Protein AF-A0A8J2VGA8-F1 (afdb_monomer_lite)

Foldseek 3Di:
DAKEWEFAAAQQVVVLLVLLVCLVVLHAYEYEYAQACDPDDVSNVRNLNRLLSLQCQQCGPVLHHPDSSHHAYEYQAWHAHDQQLVVSVVVPHHSRCLVSADFDFAAEPNDTDTHRTSHHFADQDVRYGYDDPDTSHFGWMQDPLFKIKGWNAGNDCQRFQVDPVSVVVVHGPHDDIDMDMFGGSLVSVQVLVVSCLQQLHNDSHRDNNNHDDALRDAPPGDQWDATPNDTHGDDDHNHRPVVVVVLVCLQPPQDAEDEEEEAFDQAVSSLLSVLCQQFVDSAALDGHGPNRYYEYEYAPVHCQALRGSNCQLQSHHRPDADPSRNSRHHNPHDNYYYDDPPPD

Sequence (344 aa):
MEPDLAVYELNLPRMVDALIHRAAAGVPVRVIVDAKDPSDAESTERYQLMRVYLEKLIRGKDGRVKTADDVHVYGDSAVFAVEDSAYRSQYGLPANGYADFPQKTVTVGSSPITGYLMAEGEQKAASSYYAPDNQMHNKFAVIDDTWVWTGSWNLTTTGLYGSDANREAGILDGNTNNSIELNSGELAAIYETEFNEMWGSNTTAPNPENSNFGSRKQDNTSHVVQVGGKNVEVYFSGGDNALGKVNQYLTSSANTNTYFNIFAWSDQTILDTLKVKWEGSPSDMQGSLTGFDIKGVFDSNYWNQWWSASIDMTGRTASQTSQDNPNTRWKNPDPVYPSCTINT

Secondary structure (DSSP, 8-state):
---EEEES-B--HHHHHHHHHHHTTT---EEEE--PPPSSHHHHHHHHHHHHHHHHHHTTTTT-SSSTT--EEEESS-EEPP--HHHHHHTT--TTGGGGSPEEEEEETTEEEEEEEEE-B-EEETTEE---SS----EEEEETTTEEEEES--BSHHHHHSSHHHHHHT---S----EEEEE-HHHHHHHHHHHHHHHSSSSSS--TTT---GGG----S--EEEETTEEEE---TTTS-HHHHHHHHHHHT--SEEEEEES----HHHHHHHHHHHHS--STT-----S-EEEEEE-TTTTT-TT-HHHHHTTPPPSS--SS------SS--SEEEPP----

InterPro domains:
  IPR001736 Phospholipase D/Transphosphatidylase [PS50035] (132-159)
  IPR025202 Cardiolipin synthase-like, phospholipase D-like domain [PF13091] (4-199)
  IPR051406 Phospholipase D domain-containing protein [PTHR43856] (4-207)

Radius of gyration: 22.33 Å; chains: 1; bounding box: 54×43×58 Å

Structure (mmCIF, N/CA/C/O backbone):
data_AF-A0A8J2VGA8-F1
#
_entry.id   AF-A0A8J2VGA8-F1
#
loop_
_atom_site.group_PDB
_atom_site.id
_atom_site.type_symbol
_atom_site.label_atom_id
_atom_site.label_alt_id
_atom_site.label_comp_id
_atom_site.label_asym_id
_atom_site.label_entity_id
_atom_site.label_seq_id
_atom_site.pdbx_PDB_ins_code
_atom_site.Cartn_x
_atom_site.Cartn_y
_atom_site.Cartn_z
_atom_site.occupancy
_atom_site.B_iso_or_equiv
_atom_site.auth_seq_id
_atom_site.auth_comp_id
_atom_site.auth_asym_id
_atom_site.auth_atom_id
_atom_site.pdbx_PDB_model_num
ATOM 1 N N . MET A 1 1 ? -5.140 -13.116 -18.691 1.00 58.94 1 MET A N 1
ATOM 2 C CA . MET A 1 1 ? -4.506 -13.019 -17.368 1.00 58.94 1 MET A CA 1
ATOM 3 C C . MET A 1 1 ? -3.670 -11.788 -17.296 1.00 58.94 1 MET A C 1
ATOM 5 O O . MET A 1 1 ? -2.484 -11.933 -17.174 1.00 58.94 1 MET A O 1
ATOM 9 N N . GLU A 1 2 ? -4.243 -10.600 -17.379 1.00 82.69 2 GLU A N 1
ATOM 10 C CA . GLU A 1 2 ? -3.469 -9.375 -17.166 1.00 82.69 2 GLU A CA 1
ATOM 11 C C . GLU A 1 2 ? -3.514 -9.083 -15.662 1.00 82.69 2 GLU A C 1
ATOM 13 O O . GLU A 1 2 ? -4.591 -8.769 -15.161 1.00 82.69 2 GLU A O 1
ATOM 18 N N . PRO A 1 3 ? -2.445 -9.358 -14.886 1.00 92.69 3 PRO A N 1
ATOM 19 C CA . PRO A 1 3 ? -2.435 -9.010 -13.479 1.00 92.69 3 PRO A CA 1
ATOM 20 C C . PRO A 1 3 ? -2.122 -7.527 -13.296 1.00 92.69 3 PRO A C 1
ATOM 22 O O . PRO A 1 3 ? -1.086 -7.032 -13.756 1.00 92.69 3 PRO A O 1
ATOM 25 N N . ASP A 1 4 ? -2.973 -6.881 -12.513 1.00 98.19 4 ASP A N 1
ATOM 26 C CA . ASP A 1 4 ? -2.731 -5.556 -11.959 1.00 98.19 4 ASP A CA 1
ATOM 27 C C . ASP A 1 4 ? -2.398 -5.703 -10.490 1.00 98.19 4 ASP A C 1
ATOM 29 O O . ASP A 1 4 ? -3.204 -6.233 -9.730 1.00 98.19 4 ASP A O 1
ATOM 33 N N . LEU A 1 5 ? -1.213 -5.259 -10.082 1.00 98.31 5 LEU A N 1
ATOM 34 C CA . LEU A 1 5 ? -0.731 -5.368 -8.710 1.00 98.31 5 LEU A CA 1
ATOM 35 C C . LEU A 1 5 ? -0.462 -3.976 -8.146 1.00 98.31 5 LEU A C 1
ATOM 37 O O . LEU A 1 5 ? 0.418 -3.280 -8.638 1.00 98.31 5 LEU A O 1
ATOM 41 N N . ALA A 1 6 ? -1.151 -3.586 -7.080 1.00 98.12 6 ALA A N 1
ATOM 42 C CA . ALA A 1 6 ? -0.819 -2.387 -6.314 1.00 98.12 6 ALA A CA 1
ATOM 43 C C . ALA A 1 6 ? -0.305 -2.795 -4.933 1.00 98.12 6 ALA A C 1
ATOM 45 O O . ALA A 1 6 ? -1.033 -3.408 -4.144 1.00 98.12 6 ALA A O 1
ATOM 46 N N . VAL A 1 7 ? 0.960 -2.480 -4.649 1.00 96.25 7 VAL A N 1
ATOM 47 C CA . VAL A 1 7 ? 1.647 -2.898 -3.422 1.00 96.25 7 VAL A CA 1
ATOM 48 C C . VAL A 1 7 ? 2.496 -1.785 -2.837 1.00 96.25 7 VAL A C 1
ATOM 50 O O . VAL A 1 7 ? 3.301 -1.179 -3.527 1.00 96.25 7 VAL A O 1
ATOM 53 N N . TYR A 1 8 ? 2.365 -1.572 -1.533 1.00 93.81 8 TYR A N 1
ATOM 54 C CA . TYR A 1 8 ? 3.217 -0.649 -0.787 1.00 93.81 8 TYR A CA 1
ATOM 55 C C . TYR A 1 8 ? 4.707 -1.009 -0.907 1.00 93.81 8 TYR A C 1
ATOM 57 O O . TYR A 1 8 ? 5.512 -0.205 -1.358 1.00 93.81 8 TYR A O 1
ATOM 65 N N . GLU A 1 9 ? 5.061 -2.250 -0.563 1.00 91.25 9 GLU A N 1
ATOM 66 C CA . GLU A 1 9 ? 6.426 -2.766 -0.664 1.00 91.25 9 GLU A CA 1
ATOM 67 C C . GLU A 1 9 ? 6.443 -4.146 -1.339 1.00 91.25 9 GLU A C 1
ATOM 69 O O . GLU A 1 9 ? 5.570 -4.988 -1.091 1.00 91.25 9 GLU A O 1
ATOM 74 N N . LEU A 1 10 ? 7.482 -4.397 -2.146 1.00 94.25 10 LEU A N 1
ATOM 75 C CA . LEU A 1 10 ? 7.726 -5.674 -2.819 1.00 94.25 10 LEU A CA 1
ATOM 76 C C . LEU A 1 10 ? 9.209 -6.064 -2.757 1.00 94.25 10 LEU A C 1
ATOM 78 O O . LEU A 1 10 ? 10.055 -5.466 -3.418 1.00 94.25 10 LEU A O 1
ATOM 82 N N . ASN A 1 11 ? 9.527 -7.120 -2.008 1.00 92.62 11 ASN A N 1
ATOM 83 C CA . ASN A 1 11 ? 10.859 -7.737 -2.035 1.00 92.62 11 ASN A CA 1
ATOM 84 C C . ASN A 1 11 ? 10.846 -9.267 -1.857 1.00 92.62 11 ASN A C 1
ATOM 86 O O . ASN A 1 11 ? 11.897 -9.872 -1.653 1.00 92.62 11 ASN A O 1
ATOM 90 N N . LEU A 1 12 ? 9.679 -9.913 -1.979 1.00 94.81 12 LEU A N 1
ATOM 91 C CA . LEU A 1 12 ? 9.573 -11.373 -2.026 1.00 94.81 12 LEU A CA 1
ATOM 92 C C . LEU A 1 12 ? 10.036 -11.917 -3.389 1.00 94.81 12 LEU A C 1
ATOM 94 O O . LEU A 1 12 ? 9.317 -11.749 -4.380 1.00 94.81 12 LEU A O 1
ATOM 98 N N . PRO A 1 13 ? 11.156 -12.668 -3.458 1.00 94.00 13 PRO A N 1
ATOM 99 C CA . PRO A 1 13 ? 11.729 -13.101 -4.736 1.00 94.00 13 PRO A CA 1
ATOM 100 C C . PRO A 1 13 ? 10.764 -13.944 -5.570 1.00 94.00 13 PRO A C 1
ATOM 102 O O . PRO A 1 13 ? 10.605 -13.719 -6.761 1.00 94.00 13 PRO A O 1
ATOM 105 N N . ARG A 1 14 ? 10.037 -14.865 -4.924 1.00 94.50 14 ARG A N 1
ATOM 106 C CA . ARG A 1 14 ? 9.081 -15.748 -5.611 1.00 94.50 14 ARG A CA 1
ATOM 107 C C . ARG A 1 14 ? 7.914 -14.997 -6.252 1.00 94.50 14 ARG A C 1
ATOM 109 O O . ARG A 1 14 ? 7.352 -15.496 -7.221 1.00 94.50 14 ARG A O 1
ATOM 116 N N . MET A 1 15 ? 7.536 -13.836 -5.714 1.00 95.56 15 MET A N 1
ATOM 117 C CA . MET A 1 15 ? 6.500 -13.001 -6.326 1.00 95.56 15 MET A CA 1
ATOM 118 C C . MET A 1 15 ? 7.035 -12.257 -7.533 1.00 95.56 15 MET A C 1
ATOM 120 O O . MET A 1 15 ? 6.388 -12.253 -8.575 1.00 95.56 15 MET A O 1
ATOM 124 N N . VAL A 1 16 ? 8.259 -11.746 -7.439 1.00 97.12 16 VAL A N 1
ATOM 125 C CA . VAL A 1 16 ? 8.949 -11.134 -8.576 1.00 97.12 16 VAL A CA 1
ATOM 126 C C . VAL A 1 16 ? 9.123 -12.143 -9.716 1.00 97.12 16 VAL A C 1
ATOM 128 O O . VAL A 1 16 ? 8.729 -11.858 -10.844 1.00 97.12 16 VAL A O 1
ATOM 131 N N . ASP A 1 17 ? 9.592 -13.356 -9.417 1.00 97.19 17 ASP A N 1
ATOM 132 C CA . ASP A 1 17 ? 9.751 -14.425 -10.411 1.00 97.19 17 ASP A CA 1
ATOM 133 C C . ASP A 1 17 ? 8.416 -14.808 -11.070 1.00 97.19 17 ASP A C 1
ATOM 135 O O . ASP A 1 17 ? 8.361 -15.060 -12.274 1.00 97.19 17 ASP A O 1
ATOM 139 N N . ALA A 1 18 ? 7.321 -14.849 -10.302 1.00 97.06 18 ALA A N 1
ATOM 140 C CA . ALA A 1 18 ? 5.998 -15.175 -10.829 1.00 97.06 18 ALA A CA 1
ATOM 141 C C . ALA A 1 18 ? 5.491 -14.116 -11.822 1.00 97.06 18 ALA A C 1
ATOM 143 O O . ALA A 1 18 ? 4.964 -14.476 -12.878 1.00 97.06 18 ALA A O 1
ATOM 144 N N . LEU A 1 19 ? 5.684 -12.831 -11.513 1.00 97.56 19 LEU A N 1
ATOM 145 C CA . LEU A 1 19 ? 5.312 -11.719 -12.391 1.00 97.56 19 LEU A CA 1
ATOM 146 C C . LEU A 1 19 ? 6.163 -11.710 -13.667 1.00 97.56 19 LEU A C 1
ATOM 148 O O . LEU A 1 19 ? 5.605 -11.642 -14.761 1.00 97.56 19 LEU A O 1
ATOM 152 N N . ILE A 1 20 ? 7.484 -11.896 -13.547 1.00 98.19 20 ILE A N 1
ATOM 153 C CA . ILE A 1 20 ? 8.397 -12.027 -14.698 1.00 98.19 20 ILE A CA 1
ATOM 154 C C . ILE A 1 20 ? 7.983 -13.205 -15.585 1.00 98.19 20 ILE A C 1
ATOM 156 O O . ILE A 1 20 ? 7.920 -13.085 -16.806 1.00 98.19 20 ILE A O 1
ATOM 160 N N . HIS A 1 21 ? 7.662 -14.358 -14.994 1.00 97.56 21 HIS A N 1
ATOM 161 C CA . HIS A 1 21 ? 7.206 -15.518 -15.757 1.00 97.56 21 HIS A CA 1
ATOM 162 C C . HIS A 1 21 ? 5.891 -15.273 -16.497 1.00 97.56 21 HIS A C 1
ATOM 164 O O . HIS A 1 21 ? 5.686 -15.872 -17.555 1.00 97.56 21 HIS A O 1
ATOM 170 N N . ARG A 1 22 ? 5.004 -14.423 -15.968 1.00 96.25 22 ARG A N 1
ATOM 171 C CA . ARG A 1 22 ? 3.800 -14.015 -16.694 1.00 96.25 22 ARG A CA 1
ATOM 172 C C . ARG A 1 22 ? 4.117 -13.063 -17.828 1.00 96.25 22 ARG A C 1
ATOM 174 O O . ARG A 1 22 ? 3.739 -13.390 -18.949 1.00 96.25 22 ARG A O 1
ATOM 181 N N . ALA A 1 23 ? 4.889 -12.011 -17.592 1.00 97.25 23 ALA A N 1
ATOM 182 C CA . ALA A 1 23 ? 5.321 -11.112 -18.660 1.00 97.25 23 ALA A CA 1
ATOM 183 C C . ALA A 1 23 ? 6.011 -11.876 -19.810 1.00 97.25 23 ALA A C 1
ATOM 185 O O . ALA A 1 23 ? 5.610 -11.771 -20.968 1.00 97.25 23 ALA A O 1
ATOM 186 N N . ALA A 1 24 ? 6.919 -12.802 -19.485 1.00 97.75 24 ALA A N 1
ATOM 187 C CA . ALA A 1 24 ? 7.594 -13.669 -20.455 1.00 97.75 24 ALA A CA 1
ATOM 188 C C . ALA A 1 24 ? 6.672 -14.641 -21.216 1.00 97.75 24 ALA A C 1
ATOM 190 O O . ALA A 1 24 ? 7.076 -15.201 -22.236 1.00 97.75 24 ALA A O 1
ATOM 191 N N . ALA A 1 25 ? 5.443 -14.860 -20.744 1.00 96.81 25 ALA A N 1
ATOM 192 C CA . ALA A 1 25 ? 4.418 -15.620 -21.454 1.00 96.81 25 ALA A CA 1
ATOM 193 C C . ALA A 1 25 ? 3.603 -14.756 -22.442 1.00 96.81 25 ALA A C 1
ATOM 195 O O . ALA A 1 25 ? 2.624 -15.248 -23.002 1.00 96.81 25 ALA A O 1
ATOM 196 N N . GLY A 1 26 ? 4.001 -13.498 -22.671 1.00 95.50 26 GLY A N 1
ATOM 197 C CA . GLY A 1 26 ? 3.328 -12.559 -23.575 1.00 95.50 26 GLY A CA 1
ATOM 198 C C . GLY A 1 26 ? 2.106 -11.891 -22.952 1.00 95.50 26 GLY A C 1
ATOM 199 O O . GLY A 1 26 ? 1.186 -11.491 -23.661 1.00 95.50 26 GLY A O 1
ATOM 200 N N . VAL A 1 27 ? 2.072 -11.830 -21.625 1.00 95.56 27 VAL A N 1
ATOM 201 C CA . VAL A 1 27 ? 0.944 -11.335 -20.849 1.00 95.56 27 VAL A CA 1
ATOM 202 C C . VAL A 1 27 ? 1.320 -9.990 -20.226 1.00 95.56 27 VAL A C 1
ATOM 204 O O . VAL A 1 27 ? 2.269 -9.961 -19.446 1.00 95.56 27 VAL A O 1
ATOM 207 N N . PRO A 1 28 ? 0.595 -8.895 -20.510 1.00 94.81 28 PRO A N 1
ATOM 208 C CA . PRO A 1 28 ? 0.837 -7.619 -19.848 1.00 94.81 28 PRO A CA 1
ATOM 209 C C . PRO A 1 28 ? 0.699 -7.722 -18.326 1.00 94.81 28 PRO A C 1
ATOM 211 O O . PRO A 1 28 ? -0.262 -8.299 -17.825 1.00 94.81 28 PRO A O 1
ATOM 214 N N . VAL A 1 29 ? 1.658 -7.152 -17.599 1.00 97.94 29 VAL A N 1
ATOM 215 C CA . VAL A 1 29 ? 1.659 -7.075 -16.131 1.00 97.94 29 VAL A CA 1
ATOM 216 C C . VAL A 1 29 ? 1.855 -5.616 -15.741 1.00 97.94 29 VAL A C 1
ATOM 218 O O . VAL A 1 29 ? 2.844 -5.008 -16.162 1.00 97.94 29 VAL A O 1
ATOM 221 N N . ARG A 1 30 ? 0.941 -5.062 -14.939 1.00 98.44 30 ARG A N 1
ATOM 222 C CA . ARG A 1 30 ? 1.035 -3.694 -14.412 1.00 98.44 30 ARG A CA 1
ATOM 223 C C . ARG A 1 30 ? 1.272 -3.734 -12.907 1.00 98.44 30 ARG A C 1
ATOM 225 O O . ARG A 1 30 ? 0.604 -4.466 -12.181 1.00 98.44 30 ARG A O 1
ATOM 232 N N . VAL A 1 31 ? 2.236 -2.955 -12.430 1.00 98.56 31 VAL A N 1
ATOM 233 C CA . VAL A 1 31 ? 2.620 -2.899 -11.017 1.00 98.56 31 VAL A CA 1
ATOM 234 C C . VAL A 1 31 ? 2.692 -1.448 -10.559 1.00 98.56 31 VAL A C 1
ATOM 236 O O . VAL A 1 31 ? 3.486 -0.671 -11.084 1.00 98.56 31 VAL A O 1
ATOM 239 N N . ILE A 1 32 ? 1.895 -1.102 -9.552 1.00 98.12 32 ILE A N 1
ATOM 240 C CA . ILE A 1 32 ? 1.953 0.170 -8.831 1.00 98.12 32 ILE A CA 1
ATOM 241 C C . ILE A 1 32 ? 2.675 -0.040 -7.502 1.00 98.12 32 ILE A C 1
ATOM 243 O O . ILE A 1 32 ? 2.340 -0.965 -6.756 1.00 98.12 32 ILE A O 1
ATOM 247 N N . VAL A 1 33 ? 3.632 0.836 -7.197 1.00 95.56 33 VAL A N 1
ATOM 248 C CA . VAL A 1 33 ? 4.402 0.822 -5.947 1.00 95.56 33 VAL A CA 1
ATOM 249 C C . VAL A 1 33 ? 4.444 2.171 -5.245 1.00 95.56 33 VAL A C 1
ATOM 251 O O . VAL A 1 33 ? 4.213 3.213 -5.854 1.00 95.56 33 VAL A O 1
ATOM 254 N N . ASP A 1 34 ? 4.758 2.150 -3.953 1.00 92.81 34 ASP A N 1
ATOM 255 C CA . ASP A 1 34 ? 5.156 3.351 -3.228 1.00 92.81 34 ASP A CA 1
ATOM 256 C C . ASP A 1 34 ? 6.608 3.696 -3.589 1.00 92.81 34 ASP A C 1
ATOM 258 O O . ASP A 1 34 ? 7.499 2.845 -3.568 1.00 92.81 34 ASP A O 1
ATOM 262 N N . ALA A 1 35 ? 6.851 4.939 -3.980 1.00 87.38 35 ALA A N 1
ATOM 263 C CA . ALA A 1 35 ? 8.139 5.432 -4.453 1.00 87.38 35 ALA A CA 1
ATOM 264 C C . ALA A 1 35 ? 8.823 6.355 -3.437 1.00 87.38 35 ALA A C 1
ATOM 266 O O . ALA A 1 35 ? 9.882 6.916 -3.726 1.00 87.38 35 ALA A O 1
ATOM 267 N N . LYS A 1 36 ? 8.223 6.553 -2.259 1.00 75.06 36 LYS A N 1
ATOM 268 C CA . LYS A 1 36 ? 8.716 7.502 -1.269 1.00 75.06 36 LYS A CA 1
ATOM 269 C C . LYS A 1 36 ? 10.034 7.020 -0.672 1.00 75.06 36 LYS A C 1
ATOM 271 O O . LYS A 1 36 ? 10.079 5.988 -0.013 1.00 75.06 36 LYS A O 1
ATOM 276 N N . ASP A 1 37 ? 11.099 7.807 -0.830 1.00 68.31 37 ASP A N 1
ATOM 277 C CA . ASP A 1 37 ? 12.312 7.568 -0.051 1.00 68.31 37 ASP A CA 1
ATOM 278 C C . ASP A 1 37 ? 11.979 7.765 1.440 1.00 68.31 37 ASP A C 1
ATOM 280 O O . ASP A 1 37 ? 11.395 8.785 1.833 1.00 68.31 37 ASP A O 1
ATOM 284 N N . PRO A 1 38 ? 12.301 6.788 2.288 1.00 62.75 38 PRO A N 1
ATOM 285 C CA . PRO A 1 38 ? 11.882 6.828 3.671 1.00 62.75 38 PRO A CA 1
ATOM 286 C C . PRO A 1 38 ? 12.765 7.752 4.510 1.00 62.75 38 PRO A C 1
ATOM 288 O O . PRO A 1 38 ? 13.912 8.040 4.178 1.00 62.75 38 PRO A O 1
ATOM 291 N N . SER A 1 39 ? 12.229 8.207 5.641 1.00 60.19 39 SER A N 1
ATOM 292 C CA . SER A 1 39 ? 12.897 9.172 6.523 1.00 60.19 39 SER A CA 1
ATOM 293 C C . SER A 1 39 ? 13.943 8.564 7.467 1.00 60.19 39 SER A C 1
ATOM 295 O O . SER A 1 39 ? 14.603 9.307 8.192 1.00 60.19 39 SER A O 1
ATOM 297 N N . ASP A 1 40 ? 14.075 7.236 7.505 1.00 58.38 40 ASP A N 1
ATOM 298 C CA . ASP A 1 40 ? 14.972 6.510 8.407 1.00 58.38 40 ASP A CA 1
ATOM 299 C C . ASP A 1 40 ? 15.863 5.494 7.666 1.00 58.38 40 ASP A C 1
ATOM 301 O O . ASP A 1 40 ? 15.578 5.071 6.540 1.00 58.38 40 ASP A O 1
ATOM 305 N N . ALA A 1 41 ? 16.980 5.127 8.302 1.00 54.09 41 ALA A N 1
ATOM 306 C CA . ALA A 1 41 ? 18.025 4.306 7.693 1.00 54.09 41 ALA A CA 1
ATOM 307 C C . ALA A 1 41 ? 17.579 2.863 7.408 1.00 54.09 41 ALA A C 1
ATOM 309 O O . ALA A 1 41 ? 17.922 2.324 6.360 1.00 54.09 41 ALA A O 1
ATOM 310 N N . GLU A 1 42 ? 16.793 2.253 8.299 1.00 59.97 42 GLU A N 1
ATOM 311 C CA . GLU A 1 42 ? 16.313 0.879 8.111 1.00 59.97 42 GLU A CA 1
ATOM 312 C C . GLU A 1 42 ? 15.385 0.812 6.898 1.00 59.97 42 GLU A C 1
ATOM 314 O O . GLU A 1 42 ? 15.540 -0.016 6.000 1.00 59.97 42 GLU A O 1
ATOM 319 N N . SER A 1 43 ? 14.458 1.759 6.817 1.00 69.88 43 SER A N 1
ATOM 320 C CA . SER A 1 43 ? 13.594 1.895 5.662 1.00 69.88 43 SER A CA 1
ATOM 321 C C . SER A 1 43 ? 14.404 2.188 4.391 1.00 69.88 43 SER A C 1
ATOM 323 O O . SER A 1 43 ? 14.069 1.662 3.331 1.00 69.88 43 SER A O 1
ATOM 325 N N . THR A 1 44 ? 15.495 2.963 4.466 1.00 79.31 44 THR A N 1
ATOM 326 C CA . THR A 1 44 ? 16.349 3.262 3.296 1.00 79.31 44 THR A CA 1
ATOM 327 C C . THR A 1 44 ? 16.876 1.980 2.649 1.00 79.31 44 THR A C 1
ATOM 329 O O . THR A 1 44 ? 16.794 1.828 1.427 1.00 79.31 44 THR A O 1
ATOM 332 N N . GLU A 1 45 ? 17.343 1.023 3.456 1.00 84.56 45 GLU A N 1
ATOM 333 C CA . GLU A 1 45 ? 17.806 -0.281 2.969 1.00 84.56 45 GLU A CA 1
ATOM 334 C C . GLU A 1 45 ? 16.663 -1.092 2.341 1.00 84.56 45 GLU A C 1
ATOM 336 O O . GLU A 1 45 ? 16.833 -1.665 1.259 1.00 84.56 45 GLU A O 1
ATOM 341 N N . ARG A 1 46 ? 15.469 -1.096 2.956 1.00 86.06 46 ARG A N 1
ATOM 342 C CA . ARG A 1 46 ? 14.293 -1.805 2.414 1.00 86.06 46 ARG A CA 1
ATOM 343 C C . ARG A 1 46 ? 13.860 -1.255 1.055 1.00 86.06 46 ARG A C 1
ATOM 345 O O . ARG A 1 46 ? 13.603 -2.032 0.135 1.00 86.06 46 ARG A O 1
ATOM 352 N N . TYR A 1 47 ? 13.843 0.066 0.889 1.00 88.56 47 TYR A N 1
ATOM 353 C CA . TYR A 1 47 ? 13.493 0.709 -0.380 1.00 88.56 47 TYR A CA 1
ATOM 354 C C . TYR A 1 47 ? 14.599 0.574 -1.435 1.00 88.56 47 TYR A C 1
ATOM 356 O O . TYR A 1 47 ? 14.309 0.489 -2.630 1.00 88.56 47 TYR A O 1
ATOM 364 N N . GLN A 1 48 ? 15.875 0.522 -1.042 1.00 92.50 48 GLN A N 1
ATOM 365 C CA . GLN A 1 48 ? 16.961 0.167 -1.962 1.00 92.50 48 GLN A CA 1
ATOM 366 C C . GLN A 1 48 ? 16.791 -1.268 -2.483 1.00 92.50 48 GLN A C 1
ATOM 368 O O . GLN A 1 48 ? 16.892 -1.504 -3.691 1.00 92.50 48 GLN A O 1
ATOM 373 N N . LEU A 1 49 ? 16.460 -2.209 -1.594 1.00 93.81 49 LEU A N 1
ATOM 374 C CA . LEU A 1 49 ? 16.185 -3.597 -1.954 1.00 93.81 49 LEU A CA 1
ATOM 375 C C . LEU A 1 49 ? 14.975 -3.713 -2.885 1.00 93.81 49 LEU A C 1
ATOM 377 O O . LEU A 1 49 ? 15.054 -4.379 -3.918 1.00 93.81 49 LEU A O 1
ATOM 381 N N . MET A 1 50 ? 13.871 -3.038 -2.555 1.00 94.94 50 MET A N 1
ATOM 382 C CA . MET A 1 50 ? 12.680 -3.000 -3.402 1.00 94.94 50 MET A CA 1
ATOM 383 C C . MET A 1 50 ? 13.027 -2.510 -4.808 1.00 94.94 50 MET A C 1
ATOM 385 O O . MET A 1 50 ? 12.708 -3.191 -5.777 1.00 94.94 50 MET A O 1
ATOM 389 N N . ARG A 1 51 ? 13.757 -1.395 -4.944 1.00 96.38 51 ARG A N 1
ATOM 390 C CA . ARG A 1 51 ? 14.164 -0.853 -6.253 1.00 96.38 51 ARG A CA 1
ATOM 391 C C . ARG A 1 51 ? 14.939 -1.857 -7.108 1.00 96.38 51 ARG A C 1
ATOM 393 O O . ARG A 1 51 ? 14.717 -1.929 -8.313 1.00 96.38 51 ARG A O 1
ATOM 400 N N . VAL A 1 52 ? 15.797 -2.674 -6.505 1.00 97.31 52 VAL A N 1
ATOM 401 C CA . VAL A 1 52 ? 16.493 -3.754 -7.220 1.00 97.31 52 VAL A CA 1
ATOM 402 C C . VAL A 1 52 ? 15.521 -4.821 -7.736 1.00 97.31 52 VAL A C 1
ATOM 404 O O . VAL A 1 52 ? 15.680 -5.302 -8.857 1.00 97.31 52 VAL A O 1
ATOM 407 N N . TYR A 1 53 ? 14.499 -5.189 -6.963 1.00 97.81 53 TYR A N 1
ATOM 408 C CA . TYR A 1 53 ? 13.464 -6.120 -7.423 1.00 97.81 53 TYR A CA 1
ATOM 409 C C . TYR A 1 53 ? 12.541 -5.510 -8.485 1.00 97.81 53 TYR A C 1
ATOM 411 O O . TYR A 1 53 ? 12.178 -6.206 -9.431 1.00 97.81 53 TYR A O 1
ATOM 419 N N . LEU A 1 54 ? 12.222 -4.218 -8.389 1.00 98.12 54 LEU A N 1
ATOM 420 C CA . LEU A 1 54 ? 11.484 -3.498 -9.432 1.00 98.12 54 LEU A CA 1
ATOM 421 C C . LEU A 1 54 ? 12.267 -3.452 -10.741 1.00 98.12 54 LEU A C 1
ATOM 423 O O . LEU A 1 54 ? 11.704 -3.678 -11.805 1.00 98.12 54 LEU A O 1
A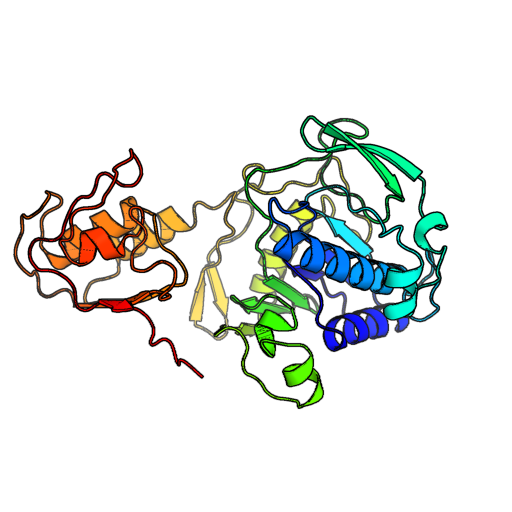TOM 427 N 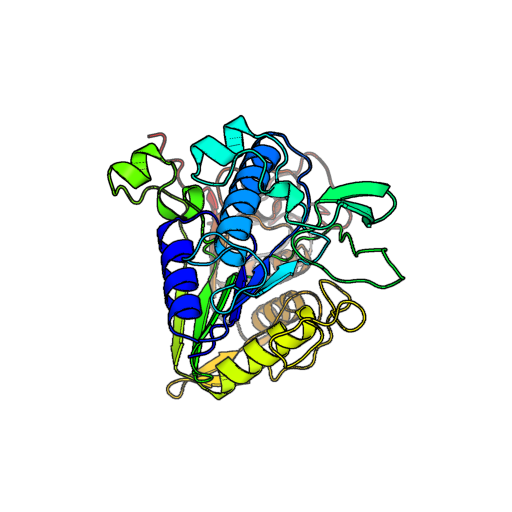N . GLU A 1 55 ? 13.580 -3.245 -10.683 1.00 98.44 55 GLU A N 1
ATOM 428 C CA . GLU A 1 55 ? 14.398 -3.297 -11.889 1.00 98.44 55 GLU A CA 1
ATOM 429 C C . GLU A 1 55 ? 14.401 -4.694 -12.529 1.00 98.44 55 GLU A C 1
ATOM 431 O O . GLU A 1 55 ? 14.378 -4.798 -13.753 1.00 98.44 55 GLU A O 1
ATOM 436 N N . LYS A 1 56 ? 14.382 -5.776 -11.737 1.00 98.50 56 LYS A N 1
ATOM 437 C CA . LYS A 1 56 ? 14.227 -7.137 -12.284 1.00 98.50 56 LYS A CA 1
ATOM 438 C C . LYS A 1 56 ? 12.900 -7.314 -13.015 1.00 98.50 56 LYS A C 1
ATOM 440 O O . LYS A 1 56 ? 12.884 -7.943 -14.063 1.00 98.50 56 LYS A O 1
ATOM 445 N N . LEU A 1 57 ? 11.813 -6.752 -12.481 1.00 98.38 57 LEU A N 1
ATOM 446 C CA . LEU A 1 57 ? 10.511 -6.740 -13.151 1.00 98.38 57 LEU A CA 1
ATOM 447 C C . LEU A 1 57 ? 10.597 -6.006 -14.498 1.00 98.38 57 LEU A C 1
ATOM 449 O O . LEU A 1 57 ? 10.179 -6.547 -15.518 1.00 98.38 57 LEU A O 1
ATOM 453 N N . ILE A 1 58 ? 11.202 -4.816 -14.515 1.00 98.44 58 ILE A N 1
ATOM 454 C CA . ILE A 1 58 ? 11.345 -3.996 -15.729 1.00 98.44 58 ILE A CA 1
ATOM 455 C C . ILE A 1 58 ? 12.265 -4.657 -16.765 1.00 98.44 58 ILE A C 1
ATOM 457 O O . ILE A 1 58 ? 12.075 -4.466 -17.955 1.00 98.44 58 ILE A O 1
ATOM 461 N N . ARG A 1 59 ? 13.263 -5.434 -16.335 1.00 98.31 59 ARG A N 1
ATOM 462 C CA . ARG A 1 59 ? 14.178 -6.167 -17.227 1.00 98.31 59 ARG A CA 1
ATOM 463 C C . ARG A 1 59 ? 13.646 -7.510 -17.726 1.00 98.31 59 ARG A C 1
ATOM 465 O O . ARG A 1 59 ? 14.334 -8.175 -18.497 1.00 98.31 59 ARG A O 1
ATOM 472 N N . GLY A 1 60 ? 12.519 -7.968 -17.189 1.00 97.94 60 GLY A N 1
ATOM 473 C CA . GLY A 1 60 ? 11.955 -9.264 -17.528 1.00 97.94 60 GLY A CA 1
ATOM 474 C C . GLY A 1 60 ? 12.911 -10.443 -17.303 1.00 97.94 60 GLY A C 1
ATOM 475 O O . GLY A 1 60 ? 13.820 -10.437 -16.466 1.00 97.94 60 GLY A O 1
ATOM 476 N N . LYS A 1 61 ? 12.671 -11.511 -18.058 1.00 97.69 61 LYS A N 1
ATOM 477 C CA . LYS A 1 61 ? 13.416 -12.770 -18.018 1.00 97.69 61 LYS A CA 1
ATOM 478 C C . LYS A 1 61 ? 14.700 -12.699 -18.841 1.00 97.69 61 LYS A C 1
ATOM 480 O O . LYS A 1 61 ? 15.642 -13.437 -18.546 1.00 97.69 61 LYS A O 1
ATOM 485 N N . ASP A 1 62 ? 14.737 -11.868 -19.880 1.00 96.81 62 ASP A N 1
ATOM 486 C CA . ASP A 1 62 ? 15.899 -11.729 -20.761 1.00 96.81 62 ASP A CA 1
ATOM 487 C C . ASP A 1 62 ? 16.996 -10.793 -20.201 1.00 96.81 62 ASP A C 1
ATOM 489 O O . ASP A 1 62 ? 18.133 -10.796 -20.690 1.00 96.81 62 ASP A O 1
ATOM 493 N N . GLY A 1 63 ? 16.682 -10.051 -19.132 1.00 96.62 63 GLY A N 1
ATOM 494 C CA . GLY A 1 63 ? 17.599 -9.160 -18.427 1.00 96.62 63 GLY A CA 1
ATOM 495 C C . GLY A 1 63 ? 17.780 -7.789 -19.091 1.00 96.62 63 GLY A C 1
ATOM 496 O O . GLY A 1 63 ? 18.657 -7.018 -18.673 1.00 96.62 63 GLY A O 1
ATOM 497 N N . ARG A 1 64 ? 16.995 -7.468 -20.120 1.00 96.94 64 ARG A N 1
ATOM 498 C CA . ARG A 1 64 ? 17.076 -6.236 -20.908 1.00 96.94 64 ARG A CA 1
ATOM 499 C C . ARG A 1 64 ? 15.830 -5.396 -20.690 1.00 96.94 64 ARG A C 1
ATOM 501 O O . ARG A 1 64 ? 14.748 -5.895 -20.464 1.00 96.94 64 ARG A O 1
ATOM 508 N N . VAL A 1 65 ? 16.007 -4.085 -20.762 1.00 97.06 65 VAL A N 1
ATOM 509 C CA . VAL A 1 65 ? 14.887 -3.145 -20.680 1.00 97.06 65 VAL A CA 1
ATOM 510 C C . VAL A 1 65 ? 14.321 -2.878 -22.073 1.00 97.06 65 VAL A C 1
ATOM 512 O O . VAL A 1 65 ? 15.051 -2.922 -23.069 1.00 97.06 65 VAL A O 1
ATOM 515 N N . LYS A 1 66 ? 13.055 -2.472 -22.123 1.00 94.94 66 LYS A N 1
ATOM 516 C CA . LYS A 1 66 ? 12.277 -2.136 -23.323 1.00 94.94 66 LYS A CA 1
ATOM 517 C C . LYS A 1 66 ? 12.088 -3.333 -24.251 1.00 94.94 66 LYS A C 1
ATOM 519 O O . LYS A 1 66 ? 12.174 -3.194 -25.475 1.00 94.94 66 LYS A O 1
ATOM 524 N N . THR A 1 67 ? 11.844 -4.497 -23.666 1.00 96.62 67 THR A N 1
ATOM 525 C CA . THR A 1 67 ? 11.558 -5.741 -24.375 1.00 96.62 67 THR A CA 1
ATOM 526 C C . THR A 1 67 ? 10.123 -6.206 -24.124 1.00 96.62 67 THR A C 1
ATOM 528 O O . THR A 1 67 ? 9.322 -5.508 -23.507 1.00 96.62 67 THR A O 1
ATOM 531 N N . ALA A 1 68 ? 9.733 -7.324 -24.736 1.00 95.62 68 ALA A N 1
ATOM 532 C CA . ALA A 1 68 ? 8.339 -7.771 -24.735 1.00 95.62 68 ALA A CA 1
ATOM 533 C C . ALA A 1 68 ? 7.921 -8.464 -23.426 1.00 95.62 68 ALA A C 1
ATOM 535 O O . ALA A 1 68 ? 6.729 -8.669 -23.212 1.00 95.62 68 ALA A O 1
ATOM 536 N N . ASP A 1 69 ? 8.883 -8.853 -22.589 1.00 96.88 69 ASP A N 1
ATOM 537 C CA . ASP A 1 69 ? 8.678 -9.502 -21.294 1.00 96.88 69 ASP A CA 1
ATOM 538 C C . ASP A 1 69 ? 8.940 -8.574 -20.101 1.00 96.88 69 ASP A C 1
ATOM 540 O O . ASP A 1 69 ? 9.031 -9.042 -18.964 1.00 96.88 69 ASP A O 1
ATOM 544 N N . ASP A 1 70 ? 9.021 -7.268 -20.352 1.00 97.75 70 ASP A N 1
ATOM 545 C CA . ASP A 1 70 ? 9.063 -6.247 -19.316 1.00 97.75 70 ASP A CA 1
ATOM 546 C C . ASP A 1 70 ? 7.726 -6.191 -18.564 1.00 97.75 70 ASP A C 1
ATOM 548 O O . ASP A 1 70 ? 6.640 -6.176 -19.150 1.00 97.75 70 ASP A O 1
ATOM 552 N N . VAL A 1 71 ? 7.804 -6.073 -17.244 1.00 98.19 71 VAL A N 1
ATOM 553 C CA . VAL A 1 71 ? 6.668 -5.668 -16.416 1.00 98.19 71 VAL A CA 1
ATOM 554 C C . VAL A 1 71 ? 6.581 -4.141 -16.400 1.00 98.19 71 VAL A C 1
ATOM 556 O O . VAL A 1 71 ? 7.582 -3.450 -16.198 1.00 98.19 71 VAL A O 1
ATOM 559 N N . HIS A 1 72 ? 5.373 -3.600 -16.551 1.00 97.94 72 HIS A N 1
ATOM 560 C CA . HIS A 1 72 ? 5.137 -2.164 -16.465 1.00 97.94 72 HIS A CA 1
ATOM 561 C C . HIS A 1 72 ? 5.069 -1.746 -14.997 1.00 97.94 72 HIS A C 1
ATOM 563 O O . HIS A 1 72 ? 4.140 -2.121 -14.287 1.00 97.94 72 HIS A O 1
ATOM 569 N N . VAL A 1 73 ? 6.047 -0.964 -14.542 1.00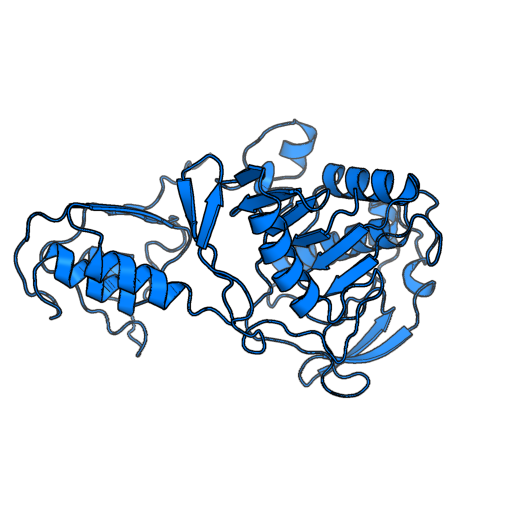 98.19 73 VAL A N 1
ATOM 570 C CA . VAL A 1 73 ? 6.107 -0.445 -13.169 1.00 98.19 73 VAL A CA 1
ATOM 571 C C . VAL A 1 73 ? 5.775 1.044 -13.162 1.00 98.19 73 VAL A C 1
ATOM 573 O O . VAL A 1 73 ? 6.213 1.790 -14.040 1.00 98.19 73 VAL A O 1
ATOM 576 N N . TYR A 1 74 ? 5.025 1.476 -12.154 1.00 97.88 74 TYR A N 1
ATOM 577 C CA . TYR A 1 74 ? 4.647 2.863 -11.929 1.00 97.88 74 TYR A CA 1
ATOM 578 C C . TYR A 1 74 ? 4.620 3.170 -10.428 1.00 97.88 74 TYR A C 1
ATOM 580 O O . TYR A 1 74 ? 4.289 2.301 -9.624 1.00 97.88 74 TYR A O 1
ATOM 588 N N . GLY A 1 75 ? 5.006 4.380 -10.039 1.00 95.31 75 GLY A N 1
ATOM 589 C CA . GLY A 1 75 ? 5.024 4.812 -8.642 1.00 95.31 75 GLY A CA 1
ATOM 590 C C . GLY A 1 75 ? 3.950 5.849 -8.321 1.00 95.31 75 GLY A C 1
ATOM 591 O O . GLY A 1 75 ? 3.408 6.502 -9.212 1.00 95.31 75 GLY A O 1
ATOM 592 N N . ASP A 1 76 ? 3.698 6.080 -7.035 1.00 92.44 76 ASP A N 1
ATOM 593 C CA . ASP A 1 76 ? 3.061 7.328 -6.587 1.00 92.44 76 ASP A CA 1
ATOM 594 C C . ASP A 1 76 ? 3.959 8.558 -6.842 1.00 92.44 76 ASP A C 1
ATOM 596 O O . ASP A 1 76 ? 3.471 9.672 -7.040 1.00 92.44 76 ASP A O 1
ATOM 600 N N . SER A 1 77 ? 5.272 8.331 -6.936 1.00 93.31 77 SER A N 1
ATOM 601 C CA . SER A 1 77 ? 6.304 9.280 -7.354 1.00 93.31 77 SER A CA 1
ATOM 602 C C . SER A 1 77 ? 7.325 8.643 -8.310 1.00 93.31 77 SER A C 1
ATOM 604 O O . SER A 1 77 ? 7.224 7.474 -8.681 1.00 93.31 77 SER A O 1
ATOM 606 N N . ALA A 1 78 ? 8.320 9.424 -8.734 1.00 94.00 78 ALA A N 1
ATOM 607 C CA . ALA A 1 78 ? 9.413 8.960 -9.586 1.00 94.00 78 ALA A CA 1
ATOM 608 C C . ALA A 1 78 ? 10.247 7.860 -8.905 1.00 94.00 78 ALA A C 1
ATOM 610 O O . ALA A 1 78 ? 10.720 8.044 -7.784 1.00 94.00 78 ALA A O 1
ATOM 611 N N . VAL A 1 79 ? 10.514 6.758 -9.615 1.00 95.06 79 VAL A N 1
ATOM 612 C CA . VAL A 1 79 ? 11.352 5.660 -9.112 1.00 95.06 79 VAL A CA 1
ATOM 613 C C . VAL A 1 79 ? 12.689 5.630 -9.850 1.00 95.06 79 VAL A C 1
ATOM 615 O O . VAL A 1 79 ? 12.750 5.426 -11.068 1.00 95.06 79 VAL A O 1
ATOM 618 N N . PHE A 1 80 ? 13.781 5.796 -9.105 1.00 96.12 80 PHE A N 1
ATOM 619 C CA . PHE A 1 80 ? 15.144 5.790 -9.643 1.00 96.12 80 PHE A CA 1
ATOM 620 C C . PHE A 1 80 ? 15.840 4.445 -9.432 1.00 96.12 80 PHE A C 1
ATOM 622 O O . PHE A 1 80 ? 15.651 3.794 -8.404 1.00 96.12 80 PHE A O 1
ATOM 629 N N . ALA A 1 81 ? 16.680 4.048 -10.385 1.00 97.44 81 ALA A N 1
ATOM 630 C CA . ALA A 1 81 ? 17.519 2.864 -10.274 1.00 97.44 81 ALA A CA 1
ATOM 631 C C . ALA A 1 81 ? 18.580 3.031 -9.173 1.00 97.44 81 ALA A C 1
ATOM 633 O O . ALA A 1 81 ? 19.096 4.123 -8.935 1.00 97.44 81 ALA A O 1
ATOM 634 N N . VAL A 1 82 ? 18.948 1.925 -8.524 1.00 97.06 82 VAL A N 1
ATOM 635 C CA . VAL A 1 82 ? 20.078 1.898 -7.583 1.00 97.06 82 VAL A CA 1
ATOM 636 C C . VAL A 1 82 ? 21.379 1.997 -8.378 1.00 97.06 82 VAL A C 1
ATOM 638 O O . VAL A 1 82 ? 21.586 1.181 -9.270 1.00 97.06 82 VAL A O 1
ATOM 641 N N . GLU A 1 83 ? 22.256 2.952 -8.064 1.00 97.00 83 GLU A N 1
ATOM 642 C CA . GLU A 1 83 ? 23.521 3.170 -8.798 1.00 97.00 83 GLU A CA 1
ATOM 643 C C . GLU A 1 83 ? 24.715 2.380 -8.232 1.00 97.00 83 GLU A C 1
ATOM 645 O O . GLU A 1 83 ? 25.721 2.208 -8.917 1.00 97.00 83 GLU A O 1
ATOM 650 N N . ASP A 1 84 ? 24.614 1.851 -7.008 1.00 97.50 84 ASP A N 1
ATOM 651 C CA . ASP A 1 84 ? 25.679 1.050 -6.391 1.00 97.50 84 ASP A CA 1
ATOM 652 C C . ASP A 1 84 ? 25.903 -0.267 -7.156 1.00 97.50 84 ASP A C 1
ATOM 654 O O . ASP A 1 84 ? 25.156 -1.240 -7.016 1.00 97.50 84 ASP A O 1
ATOM 658 N N . SER A 1 85 ? 26.968 -0.317 -7.958 1.00 97.25 85 SER A N 1
ATOM 659 C CA . SER A 1 85 ? 27.328 -1.476 -8.777 1.00 97.25 85 SER A CA 1
ATOM 660 C C . SER A 1 85 ? 27.545 -2.768 -7.988 1.00 97.25 85 SER A C 1
ATOM 662 O O . SER A 1 85 ? 27.234 -3.849 -8.503 1.00 97.25 85 SER A O 1
ATOM 664 N N . ALA A 1 86 ? 28.079 -2.690 -6.766 1.00 97.81 86 ALA A N 1
ATOM 665 C CA . ALA A 1 86 ? 28.328 -3.866 -5.939 1.00 97.81 86 ALA A CA 1
ATOM 666 C C . ALA A 1 86 ? 27.007 -4.425 -5.402 1.00 97.81 86 ALA A C 1
ATOM 668 O O . ALA A 1 86 ? 26.749 -5.623 -5.545 1.00 97.81 86 ALA A O 1
ATOM 669 N N . TYR A 1 87 ? 26.139 -3.546 -4.894 1.00 96.81 87 TYR A N 1
ATOM 670 C CA . TYR A 1 87 ? 24.807 -3.917 -4.419 1.00 96.81 87 TYR A CA 1
ATOM 671 C C . TYR A 1 87 ? 23.969 -4.541 -5.539 1.00 96.81 87 TYR A C 1
ATOM 673 O O . TYR A 1 87 ? 23.403 -5.616 -5.386 1.00 96.81 87 TYR A O 1
ATOM 681 N N . ARG A 1 88 ? 23.957 -3.936 -6.728 1.00 97.31 88 ARG A N 1
ATOM 682 C CA . ARG A 1 88 ? 23.258 -4.490 -7.902 1.00 97.31 88 ARG A CA 1
ATOM 683 C C . ARG A 1 88 ? 23.732 -5.901 -8.247 1.00 97.31 88 ARG A C 1
ATOM 685 O O . ARG A 1 88 ? 22.913 -6.794 -8.472 1.00 97.31 88 ARG A O 1
ATOM 692 N N . SER A 1 89 ? 25.050 -6.104 -8.249 1.00 97.38 89 SER A N 1
ATOM 693 C CA . SER A 1 89 ? 25.663 -7.395 -8.572 1.00 97.38 89 SER A CA 1
ATOM 694 C C . SER A 1 89 ? 25.300 -8.475 -7.548 1.00 97.38 89 SER A C 1
ATOM 696 O O . SER A 1 89 ? 25.059 -9.616 -7.941 1.00 97.38 89 SER A O 1
ATOM 698 N N . GLN A 1 90 ? 25.182 -8.122 -6.260 1.00 96.38 90 GLN A N 1
ATOM 699 C CA . GLN A 1 90 ? 24.735 -9.035 -5.197 1.00 96.38 90 GLN A CA 1
ATOM 700 C C . GLN A 1 90 ? 23.362 -9.650 -5.497 1.00 96.38 90 GLN A C 1
ATOM 702 O O . GLN A 1 90 ? 23.119 -10.812 -5.178 1.00 96.38 90 GLN A O 1
ATOM 707 N N . TYR A 1 91 ? 22.480 -8.897 -6.154 1.00 95.38 91 TYR A N 1
ATOM 708 C CA . TYR A 1 91 ? 21.140 -9.352 -6.516 1.00 95.38 91 TYR A CA 1
ATOM 709 C C . TYR A 1 91 ? 21.022 -9.811 -7.972 1.00 95.38 91 TYR A C 1
ATOM 711 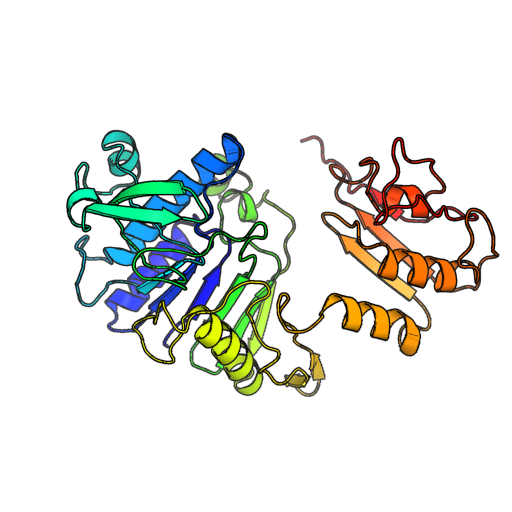O O . TYR A 1 91 ? 19.910 -10.048 -8.441 1.00 95.38 91 TYR A O 1
ATOM 719 N N . GLY A 1 92 ? 22.133 -9.982 -8.691 1.00 95.62 92 GLY A N 1
ATOM 720 C CA . GLY A 1 92 ? 22.136 -10.507 -10.059 1.00 95.62 92 GLY A CA 1
ATOM 721 C C . GLY A 1 92 ? 21.722 -9.501 -11.137 1.00 95.62 92 GLY A C 1
ATOM 722 O O . GLY A 1 92 ? 21.405 -9.914 -12.250 1.00 95.62 92 GLY A O 1
ATOM 723 N N . LEU A 1 93 ? 21.723 -8.198 -10.837 1.00 97.94 93 LEU A N 1
ATOM 724 C CA . LEU A 1 93 ? 21.578 -7.152 -11.850 1.00 97.94 93 LEU A CA 1
ATOM 725 C C . LEU A 1 93 ? 22.939 -6.798 -12.475 1.00 97.94 93 LEU A C 1
ATOM 727 O O . LEU A 1 93 ? 23.971 -6.907 -11.806 1.00 97.94 93 LEU A O 1
ATOM 731 N N . PRO A 1 94 ? 22.976 -6.296 -13.725 1.00 97.44 94 PRO A N 1
ATOM 732 C CA . PRO A 1 94 ? 24.207 -5.777 -14.308 1.00 97.44 94 PRO A CA 1
ATOM 733 C C . PRO A 1 94 ? 24.774 -4.615 -13.478 1.00 97.44 94 PRO A C 1
ATOM 735 O O . PRO A 1 94 ? 24.052 -3.666 -13.149 1.00 97.44 94 PRO A O 1
ATOM 738 N N . ALA A 1 95 ? 26.082 -4.661 -13.204 1.00 97.50 95 ALA A N 1
ATOM 739 C CA . ALA A 1 95 ? 26.804 -3.684 -12.380 1.00 97.50 95 ALA A CA 1
ATOM 740 C C . ALA A 1 95 ? 26.582 -2.223 -12.819 1.00 97.50 95 ALA A C 1
ATOM 742 O O . ALA A 1 95 ? 26.393 -1.355 -11.973 1.00 97.50 95 ALA A O 1
ATOM 743 N N . ASN A 1 96 ? 26.526 -1.972 -14.132 1.00 96.81 96 ASN A N 1
ATOM 744 C CA . ASN A 1 96 ? 26.269 -0.648 -14.717 1.00 96.81 96 ASN A CA 1
ATOM 745 C C . ASN A 1 96 ? 24.889 -0.551 -15.388 1.00 96.81 96 ASN A C 1
ATOM 747 O O . ASN A 1 96 ? 24.644 0.360 -16.170 1.00 96.81 96 ASN A O 1
ATOM 751 N N . GLY A 1 97 ? 23.989 -1.502 -15.116 1.00 97.38 97 GLY A N 1
ATOM 752 C CA . GLY A 1 97 ? 22.683 -1.578 -15.779 1.00 97.38 97 GLY A CA 1
ATOM 753 C C . GLY A 1 97 ? 21.776 -0.377 -15.500 1.00 97.38 97 GLY A C 1
ATOM 754 O O . GLY A 1 97 ? 20.895 -0.088 -16.299 1.00 97.38 97 GLY A O 1
ATOM 755 N N . TYR A 1 98 ? 22.014 0.378 -14.422 1.00 97.88 98 TYR A N 1
ATOM 756 C CA . TYR A 1 98 ? 21.284 1.620 -14.156 1.00 97.88 98 TYR A CA 1
ATOM 757 C C . TYR A 1 98 ? 21.378 2.604 -15.338 1.00 97.88 98 TYR A C 1
ATOM 759 O O . TYR A 1 98 ? 20.437 3.350 -15.589 1.00 97.88 98 TYR A O 1
ATOM 767 N N . ALA A 1 99 ? 22.468 2.555 -16.115 1.00 97.88 99 ALA A N 1
ATOM 768 C CA . ALA A 1 99 ? 22.680 3.397 -17.288 1.00 97.88 99 ALA A CA 1
ATOM 769 C C . ALA A 1 99 ? 21.814 3.018 -18.506 1.00 97.88 99 ALA A C 1
ATOM 771 O O . ALA A 1 99 ? 21.791 3.763 -19.485 1.00 97.88 99 ALA A O 1
ATOM 772 N N . ASP A 1 100 ? 21.085 1.896 -18.458 1.00 98.06 100 ASP A N 1
ATOM 773 C CA . ASP A 1 100 ? 20.088 1.542 -19.479 1.00 98.06 100 ASP A CA 1
ATOM 774 C C . ASP A 1 100 ? 18.825 2.426 -19.374 1.00 98.06 100 ASP A C 1
ATOM 776 O O . ASP A 1 100 ? 18.032 2.529 -20.320 1.00 98.06 100 ASP A O 1
ATOM 780 N N . PHE A 1 101 ? 18.642 3.088 -18.228 1.00 98.25 101 PHE A N 1
ATOM 781 C CA . PHE A 1 101 ? 17.582 4.057 -17.978 1.00 98.25 101 PHE A CA 1
ATOM 782 C C . PHE A 1 101 ? 18.055 5.486 -18.284 1.00 98.25 101 PHE A C 1
ATOM 784 O O . PHE A 1 101 ? 19.246 5.787 -18.210 1.00 98.25 101 PHE A O 1
ATOM 791 N N . PRO A 1 102 ? 17.153 6.414 -18.640 1.00 97.69 102 PRO A N 1
ATOM 792 C CA . PRO A 1 102 ? 17.532 7.805 -18.852 1.00 97.69 102 PRO A CA 1
ATOM 793 C C . PRO A 1 102 ? 17.906 8.487 -17.530 1.00 97.69 102 PRO A C 1
ATOM 795 O O . PRO A 1 102 ? 17.107 8.521 -16.592 1.00 97.69 102 PRO A O 1
ATOM 798 N N . GLN A 1 103 ? 19.086 9.109 -17.479 1.00 98.06 103 GLN A N 1
ATOM 799 C CA . GLN A 1 103 ? 19.407 10.047 -16.406 1.00 98.06 103 GLN A CA 1
ATOM 800 C C . GLN A 1 103 ? 18.545 11.305 -16.568 1.00 98.06 103 GLN A C 1
ATOM 802 O O . GLN A 1 103 ? 18.563 11.950 -17.620 1.00 98.06 103 GLN A O 1
ATOM 807 N N . LYS A 1 104 ? 17.778 11.652 -15.537 1.00 96.88 104 LYS A N 1
ATOM 808 C CA . LYS A 1 104 ? 16.917 12.836 -15.514 1.00 96.88 104 LYS A CA 1
ATOM 809 C C . LYS A 1 104 ? 17.142 13.625 -14.231 1.00 96.88 104 LYS A C 1
ATOM 811 O O . LYS A 1 104 ? 17.406 13.047 -13.180 1.00 96.88 104 LYS A O 1
ATOM 816 N N . THR A 1 105 ? 16.972 14.939 -14.327 1.00 96.38 105 THR A N 1
ATOM 817 C CA . THR A 1 105 ? 16.757 15.812 -13.171 1.00 96.38 105 THR A CA 1
ATOM 818 C C . THR A 1 105 ? 15.282 16.181 -13.138 1.00 96.38 105 THR A C 1
ATOM 820 O O . THR A 1 105 ? 14.762 16.734 -14.108 1.00 96.38 105 THR A O 1
ATOM 823 N N . VAL A 1 106 ? 14.607 15.853 -12.043 1.00 94.19 106 VAL A N 1
ATOM 824 C CA . VAL A 1 106 ? 13.169 16.073 -11.852 1.00 94.19 106 VAL A CA 1
ATOM 825 C C . VAL A 1 106 ? 12.915 16.654 -10.469 1.00 94.19 106 VAL A C 1
ATOM 827 O O . VAL A 1 106 ? 13.749 16.526 -9.575 1.00 94.19 106 VAL A O 1
ATOM 830 N N . THR A 1 107 ? 11.769 17.288 -10.276 1.00 93.25 107 THR A N 1
ATOM 831 C CA . THR A 1 107 ? 11.336 17.755 -8.960 1.00 93.25 107 THR A CA 1
ATOM 832 C C . THR A 1 107 ? 10.481 16.675 -8.309 1.00 93.25 107 THR A C 1
ATOM 834 O O . THR A 1 107 ? 9.489 16.249 -8.893 1.00 93.25 107 THR A O 1
ATOM 837 N N . VAL A 1 108 ? 10.837 16.249 -7.100 1.00 89.25 108 VAL A N 1
ATOM 838 C CA . VAL A 1 108 ? 10.004 15.392 -6.245 1.00 89.25 108 VAL A CA 1
ATOM 839 C C . VAL A 1 108 ? 9.599 16.219 -5.032 1.00 89.25 108 VAL A C 1
ATOM 841 O O . VAL A 1 108 ? 10.448 16.661 -4.252 1.00 89.25 108 VAL A O 1
ATOM 844 N N . GLY A 1 109 ? 8.303 16.511 -4.911 1.00 84.44 109 GLY A N 1
ATOM 845 C CA . GLY A 1 109 ? 7.813 17.487 -3.938 1.00 84.44 109 GLY A CA 1
ATOM 846 C C . GLY A 1 109 ? 8.371 18.882 -4.229 1.00 84.44 109 GLY A C 1
ATOM 847 O O . GLY A 1 109 ? 7.995 19.511 -5.213 1.00 84.44 109 GLY A O 1
ATOM 848 N N . SER A 1 110 ? 9.275 19.369 -3.378 1.00 84.31 110 SER A N 1
ATOM 849 C CA . SER A 1 110 ? 9.971 20.655 -3.546 1.00 84.31 110 SER A CA 1
ATOM 850 C C . SER A 1 110 ? 11.464 20.515 -3.860 1.00 84.31 110 SER A C 1
ATOM 852 O O . SER A 1 110 ? 12.152 21.525 -4.027 1.00 84.31 110 SER A O 1
ATOM 854 N N . SER A 1 111 ? 11.970 19.284 -3.956 1.00 89.06 111 SER A N 1
ATOM 855 C CA . SER A 1 111 ? 13.399 18.998 -4.062 1.00 89.06 111 SER A CA 1
ATOM 856 C C . SER A 1 111 ? 13.771 18.529 -5.469 1.00 89.06 111 SER A C 1
ATOM 858 O O . SER A 1 111 ? 13.135 17.610 -5.990 1.00 89.06 111 SER A O 1
ATOM 860 N N . PRO A 1 112 ? 14.813 19.102 -6.098 1.00 92.88 112 PRO A N 1
ATOM 861 C CA . PRO A 1 112 ? 15.362 18.549 -7.325 1.00 92.88 112 PRO A CA 1
ATOM 862 C C . PRO A 1 112 ? 16.142 17.265 -7.018 1.00 92.88 112 PRO A C 1
ATOM 864 O O . PRO A 1 112 ? 17.038 17.258 -6.174 1.00 92.88 112 PRO A O 1
ATOM 867 N N . ILE A 1 113 ? 15.837 16.192 -7.740 1.00 92.25 113 ILE A N 1
ATOM 868 C CA . ILE A 1 113 ? 16.521 14.900 -7.666 1.00 92.25 113 ILE A CA 1
ATOM 869 C C . ILE A 1 113 ? 17.091 14.584 -9.045 1.00 92.25 113 ILE A C 1
ATOM 871 O O . ILE A 1 113 ? 16.412 14.739 -10.059 1.00 92.25 113 ILE A O 1
ATOM 875 N N . THR A 1 114 ? 18.355 14.160 -9.087 1.00 95.75 114 THR A N 1
ATOM 876 C CA . THR A 1 114 ? 18.996 13.646 -10.304 1.00 95.75 114 THR A CA 1
ATOM 877 C C . THR A 1 114 ? 19.303 12.173 -10.124 1.00 95.75 114 THR A C 1
ATOM 879 O O . THR A 1 114 ? 19.913 11.801 -9.127 1.00 95.75 114 THR A O 1
ATOM 882 N N . GLY A 1 115 ? 18.910 11.358 -11.094 1.00 96.19 115 GLY A N 1
ATOM 883 C CA . GLY A 1 115 ? 19.163 9.923 -11.081 1.00 96.19 115 GLY A CA 1
ATOM 884 C C . GLY A 1 115 ? 18.694 9.258 -12.368 1.00 96.19 115 GLY A C 1
ATOM 885 O O . GLY A 1 115 ? 18.180 9.912 -13.279 1.00 96.19 115 GLY A O 1
ATOM 886 N N . TYR A 1 116 ? 18.869 7.945 -12.445 1.00 97.94 116 TYR A N 1
ATOM 887 C CA . TYR A 1 116 ? 18.438 7.127 -13.577 1.00 97.94 116 TYR A CA 1
ATOM 888 C C . TYR A 1 116 ? 16.981 6.698 -13.390 1.00 97.94 116 TYR A C 1
ATOM 890 O O . TYR A 1 116 ? 16.691 5.828 -12.573 1.00 97.94 116 TYR A O 1
ATOM 898 N N . LEU A 1 117 ? 16.052 7.341 -14.102 1.00 97.25 117 LEU A N 1
ATOM 899 C CA . LEU A 1 117 ? 14.615 7.138 -13.909 1.00 97.25 117 LEU A CA 1
ATOM 900 C C . LEU A 1 117 ? 14.160 5.827 -14.563 1.00 97.25 117 LEU A C 1
ATOM 902 O O . LEU A 1 117 ? 14.135 5.733 -15.792 1.00 97.25 117 LEU A O 1
ATOM 906 N N . MET A 1 118 ? 13.774 4.842 -13.750 1.00 96.94 118 MET A N 1
ATOM 907 C CA . MET A 1 118 ? 13.332 3.530 -14.234 1.00 96.94 118 MET A CA 1
ATOM 908 C C . MET A 1 118 ? 11.810 3.387 -14.316 1.00 96.94 118 MET A C 1
ATOM 910 O O . MET A 1 118 ? 11.327 2.671 -15.189 1.00 96.94 118 MET A O 1
ATOM 914 N N . ALA A 1 119 ? 11.059 4.102 -13.473 1.00 96.62 119 ALA A N 1
ATOM 915 C CA . ALA A 1 119 ? 9.605 4.189 -13.567 1.00 96.62 119 ALA A CA 1
ATOM 916 C C . ALA A 1 119 ? 9.119 5.615 -13.285 1.00 96.62 119 ALA A C 1
ATOM 918 O O . ALA A 1 119 ? 9.665 6.330 -12.443 1.00 96.62 119 ALA A O 1
ATOM 919 N N . GLU A 1 120 ? 8.094 6.018 -14.030 1.00 96.06 120 GLU A N 1
ATOM 920 C CA . GLU A 1 120 ? 7.384 7.279 -13.834 1.00 96.06 120 GLU A CA 1
ATOM 921 C C . GLU A 1 120 ? 6.451 7.179 -12.610 1.00 96.06 120 GLU A C 1
ATOM 923 O O . GLU A 1 120 ? 6.201 6.091 -12.089 1.00 96.06 120 GLU A O 1
ATOM 928 N N . GLY A 1 121 ? 5.920 8.319 -12.182 1.00 95.06 121 GLY A N 1
ATOM 929 C CA . GLY A 1 121 ? 4.883 8.420 -11.161 1.00 95.06 121 GLY A CA 1
ATOM 930 C C . GLY A 1 121 ? 4.003 9.635 -11.420 1.00 95.06 121 GLY A C 1
ATOM 931 O O . GLY A 1 121 ? 4.154 10.297 -12.452 1.00 95.06 121 GLY A O 1
ATOM 932 N N . GLU A 1 122 ? 3.096 9.944 -10.497 1.00 94.56 122 GLU A N 1
ATOM 933 C CA . GLU A 1 122 ? 2.115 11.013 -10.690 1.00 94.56 122 GLU A CA 1
ATOM 934 C C . GLU A 1 122 ? 2.782 12.378 -10.915 1.00 94.56 122 GLU A C 1
ATOM 936 O O . GLU A 1 122 ? 3.570 12.832 -10.087 1.00 94.56 122 GLU A O 1
ATOM 941 N N . GLN A 1 123 ? 2.426 13.068 -12.004 1.00 93.69 123 GLN A N 1
ATOM 942 C CA . GLN A 1 123 ? 2.927 14.400 -12.351 1.00 93.69 123 GLN A CA 1
ATOM 943 C C . GLN A 1 123 ? 1.788 15.420 -12.405 1.00 93.69 123 GLN A C 1
ATOM 945 O O . GLN A 1 123 ? 0.754 15.189 -13.025 1.00 93.69 123 GLN A O 1
ATOM 950 N N . LYS A 1 124 ? 1.992 16.597 -11.801 1.00 85.50 124 LYS A N 1
ATOM 951 C CA . LYS A 1 124 ? 1.052 17.741 -11.914 1.00 85.50 124 LYS A CA 1
ATOM 952 C C . LYS A 1 124 ? 1.653 18.972 -12.582 1.00 85.50 124 LYS A C 1
ATOM 954 O O . LYS A 1 124 ? 0.950 19.939 -12.863 1.00 85.50 124 LYS A O 1
ATOM 959 N N . ALA A 1 125 ? 2.942 18.911 -12.881 1.00 88.50 125 ALA A N 1
ATOM 960 C CA . ALA A 1 125 ? 3.618 19.785 -13.821 1.00 88.50 125 ALA A CA 1
ATOM 961 C C . ALA A 1 125 ? 4.741 18.990 -14.496 1.00 88.50 125 ALA A C 1
ATOM 963 O O . ALA A 1 125 ? 5.182 17.968 -13.967 1.00 88.50 125 ALA A O 1
ATOM 964 N N . ALA A 1 126 ? 5.207 19.464 -15.652 1.00 88.62 126 ALA A N 1
ATOM 965 C CA . ALA A 1 126 ? 6.260 18.796 -16.409 1.00 88.62 126 ALA A CA 1
ATOM 966 C C . ALA A 1 126 ? 7.496 18.533 -15.531 1.00 88.62 126 ALA A C 1
ATOM 968 O O . ALA A 1 126 ? 8.055 19.467 -14.950 1.00 88.62 126 ALA A O 1
ATOM 969 N N . SER A 1 127 ? 7.912 17.265 -15.442 1.00 86.94 127 SER A N 1
ATOM 970 C CA . SER A 1 127 ? 9.043 16.818 -14.614 1.00 86.94 127 SER A CA 1
ATOM 971 C C . SER A 1 127 ? 8.898 17.143 -13.119 1.00 86.94 127 SER A C 1
ATOM 973 O O . SER A 1 127 ? 9.905 17.265 -12.421 1.00 86.94 127 SER A O 1
ATOM 975 N N . SER A 1 128 ? 7.668 17.295 -12.623 1.00 91.00 128 SER A N 1
ATOM 976 C CA . SER A 1 128 ? 7.363 17.528 -11.211 1.00 91.00 128 SER A CA 1
ATOM 977 C C . SER A 1 128 ? 6.419 16.451 -10.700 1.00 91.00 128 SER A C 1
ATOM 979 O O . SER A 1 128 ? 5.218 16.471 -10.986 1.00 91.00 128 SER A O 1
ATOM 981 N N . TYR A 1 129 ? 6.976 15.540 -9.912 1.00 89.94 129 TYR A N 1
ATOM 982 C CA . TYR A 1 129 ? 6.276 14.393 -9.365 1.00 89.94 129 TYR A CA 1
ATOM 983 C C . TYR A 1 129 ? 5.651 14.723 -8.020 1.00 89.94 129 TYR A C 1
ATOM 985 O O . TYR A 1 129 ? 6.183 15.510 -7.225 1.00 89.94 129 TYR A O 1
ATOM 993 N N . TYR A 1 130 ? 4.512 14.094 -7.767 1.00 82.44 130 TYR A N 1
ATOM 994 C CA . TYR A 1 130 ? 3.872 14.125 -6.471 1.00 82.44 130 TYR A CA 1
ATOM 995 C C . TYR A 1 130 ? 4.780 13.518 -5.399 1.00 82.44 130 TYR A C 1
ATOM 997 O O . TYR A 1 130 ? 5.518 12.574 -5.655 1.00 82.44 130 TYR A O 1
ATOM 1005 N N . ALA A 1 131 ? 4.737 14.078 -4.194 1.00 80.44 131 ALA A N 1
ATOM 1006 C CA . ALA A 1 131 ? 5.409 13.543 -3.016 1.00 80.44 131 ALA A CA 1
ATOM 1007 C C . ALA A 1 131 ? 4.475 13.743 -1.815 1.00 80.44 131 ALA A C 1
ATOM 1009 O O . ALA A 1 131 ? 4.576 14.761 -1.125 1.00 80.44 131 ALA A O 1
ATOM 1010 N N . PRO A 1 132 ? 3.486 12.856 -1.623 1.00 72.81 132 PRO A N 1
ATOM 1011 C CA . PRO A 1 132 ? 2.575 12.967 -0.497 1.00 72.81 132 PRO A CA 1
ATOM 1012 C C . PRO A 1 132 ? 3.307 12.770 0.834 1.00 72.81 132 PRO A C 1
ATOM 1014 O O . PRO A 1 132 ? 4.262 11.995 0.958 1.00 72.81 132 PRO A O 1
ATOM 1017 N N . ASP A 1 133 ? 2.792 13.408 1.885 1.00 71.44 133 ASP A N 1
ATOM 1018 C CA . ASP A 1 133 ? 3.189 13.069 3.254 1.00 71.44 133 ASP A CA 1
ATOM 1019 C C . ASP A 1 133 ? 2.767 11.630 3.615 1.00 71.44 133 ASP A C 1
ATOM 1021 O O . ASP A 1 133 ? 3.503 10.929 4.312 1.00 71.44 133 ASP A O 1
ATOM 1025 N N . ASN A 1 134 ? 1.652 11.155 3.053 1.00 77.62 134 ASN A N 1
ATOM 1026 C CA . ASN A 1 134 ? 1.108 9.809 3.251 1.00 77.62 134 ASN A CA 1
ATOM 1027 C C . ASN A 1 134 ? 1.544 8.835 2.145 1.00 77.62 134 ASN A C 1
ATOM 1029 O O . ASN A 1 134 ? 1.704 9.238 1.005 1.00 77.62 134 ASN A O 1
ATOM 1033 N N . GLN A 1 135 ? 1.685 7.553 2.465 1.00 84.62 135 GLN A N 1
ATOM 1034 C CA . GLN A 1 135 ? 2.144 6.518 1.527 1.00 84.62 135 GLN A CA 1
ATOM 1035 C C . GLN A 1 135 ? 0.998 5.897 0.717 1.00 84.62 135 GLN A C 1
ATOM 1037 O O . GLN A 1 135 ? -0.138 5.802 1.200 1.00 84.62 135 GLN A O 1
ATOM 1042 N N . MET A 1 136 ? 1.305 5.386 -0.476 1.00 91.44 136 MET A N 1
ATOM 1043 C CA . MET A 1 136 ? 0.419 4.474 -1.203 1.00 91.44 136 MET A CA 1
ATOM 1044 C C . MET A 1 136 ? 0.469 3.100 -0.524 1.00 91.44 136 MET A C 1
ATOM 1046 O O . MET A 1 136 ? 1.344 2.282 -0.780 1.00 91.44 136 MET A O 1
ATOM 1050 N N . HIS A 1 137 ? -0.459 2.842 0.399 1.00 93.00 137 HIS A N 1
ATOM 1051 C CA . HIS A 1 137 ? -0.370 1.680 1.294 1.00 93.00 137 HIS A CA 1
ATOM 1052 C C . HIS A 1 137 ? -1.221 0.466 0.856 1.00 93.00 137 HIS A C 1
ATOM 1054 O O . HIS A 1 137 ? -1.553 -0.391 1.686 1.00 93.00 137 HIS A O 1
ATOM 1060 N N . ASN A 1 138 ? -1.584 0.385 -0.432 1.00 95.19 138 ASN A N 1
ATOM 1061 C CA . ASN A 1 138 ? -2.405 -0.696 -0.987 1.00 95.19 138 ASN A CA 1
ATOM 1062 C C . ASN A 1 138 ? -1.658 -2.034 -1.030 1.00 95.19 138 ASN A C 1
ATOM 1064 O O . ASN A 1 138 ? -0.432 -2.081 -1.112 1.00 95.19 138 ASN A O 1
ATOM 1068 N N . LYS A 1 139 ? -2.425 -3.125 -0.938 1.00 97.00 139 LYS A N 1
ATOM 1069 C CA . LYS A 1 139 ? -1.992 -4.513 -1.146 1.00 97.00 139 LYS A CA 1
ATOM 1070 C C . LYS A 1 139 ? -3.143 -5.224 -1.828 1.00 97.00 139 LYS A C 1
ATOM 1072 O O . LYS A 1 139 ? -4.022 -5.771 -1.157 1.00 97.00 139 LYS A O 1
ATOM 1077 N N . PHE A 1 140 ? -3.193 -5.143 -3.148 1.00 98.19 140 PHE A N 1
ATOM 1078 C CA . PHE A 1 140 ? -4.180 -5.890 -3.905 1.00 98.19 140 PHE A CA 1
ATOM 1079 C C . PHE A 1 140 ? -3.664 -6.318 -5.268 1.00 98.19 140 PHE A C 1
ATOM 1081 O O . PHE A 1 140 ? -2.761 -5.695 -5.824 1.00 98.19 140 PHE A O 1
ATOM 1088 N N . ALA A 1 141 ? -4.273 -7.373 -5.796 1.00 98.12 141 ALA A N 1
ATOM 1089 C CA . ALA A 1 141 ? -4.104 -7.789 -7.172 1.00 98.12 141 ALA A CA 1
ATOM 1090 C C . ALA A 1 141 ? -5.463 -8.066 -7.814 1.00 98.12 141 ALA A C 1
ATOM 1092 O O . ALA A 1 141 ? -6.308 -8.709 -7.187 1.00 98.12 141 ALA A O 1
ATOM 1093 N N . VAL A 1 142 ? -5.644 -7.621 -9.054 1.00 98.19 142 VAL A N 1
ATOM 1094 C CA . VAL A 1 142 ? -6.754 -8.023 -9.925 1.00 98.19 142 VAL A CA 1
ATOM 1095 C C . VAL A 1 142 ? -6.210 -9.008 -10.951 1.00 98.19 142 VAL A C 1
ATOM 1097 O O . VAL A 1 142 ? -5.159 -8.769 -11.540 1.00 98.19 142 VAL A O 1
ATOM 1100 N N . ILE A 1 143 ? -6.878 -10.149 -11.122 1.00 96.56 143 ILE A N 1
ATOM 1101 C CA . ILE A 1 143 ? -6.437 -11.222 -12.019 1.00 96.56 143 ILE A CA 1
ATOM 1102 C C . ILE A 1 143 ? -7.622 -11.693 -12.867 1.00 96.56 143 ILE A C 1
ATOM 1104 O O . ILE A 1 143 ? -8.667 -12.076 -12.333 1.00 96.56 143 ILE A O 1
ATOM 1108 N N . ASP A 1 144 ? -7.426 -11.721 -14.191 1.00 91.88 144 ASP A N 1
ATOM 1109 C CA . ASP A 1 144 ? -8.408 -12.226 -15.169 1.00 91.88 144 ASP A CA 1
ATOM 1110 C C . ASP A 1 144 ? -9.786 -11.540 -15.066 1.00 91.88 144 ASP A C 1
ATOM 1112 O O . ASP A 1 144 ? -10.817 -12.199 -15.219 1.00 91.88 144 ASP A O 1
ATOM 1116 N N . ASP A 1 145 ? -9.818 -10.246 -14.731 1.00 94.88 145 ASP A N 1
ATOM 1117 C CA . ASP A 1 145 ? -11.041 -9.444 -14.547 1.00 94.88 145 ASP A CA 1
ATOM 1118 C C . ASP A 1 145 ? -12.064 -10.085 -13.589 1.00 94.88 145 ASP A C 1
ATOM 1120 O O . ASP A 1 145 ? -13.264 -9.823 -13.660 1.00 94.88 145 ASP A O 1
ATOM 1124 N N . THR A 1 146 ? -11.610 -10.993 -12.717 1.00 95.69 146 THR A N 1
ATOM 1125 C CA . THR A 1 146 ? -12.493 -11.882 -11.944 1.00 95.69 146 THR A CA 1
ATOM 1126 C C . THR A 1 146 ? -12.023 -12.078 -10.513 1.00 95.69 146 THR A C 1
ATOM 1128 O O . THR A 1 146 ? -12.845 -12.132 -9.598 1.00 95.69 146 THR A O 1
ATOM 1131 N N . TRP A 1 147 ? -10.722 -12.240 -10.297 1.00 97.31 147 TRP A N 1
ATOM 1132 C CA . TRP A 1 147 ? -10.173 -12.520 -8.978 1.00 97.31 147 TRP A CA 1
ATOM 1133 C C . TRP A 1 147 ? -9.570 -11.268 -8.373 1.00 97.31 147 TRP A C 1
ATOM 1135 O O . TRP A 1 147 ? -8.780 -10.582 -9.017 1.00 97.31 147 TRP A O 1
ATOM 1145 N N . VAL A 1 148 ? -9.909 -11.020 -7.112 1.00 97.88 148 VAL A N 1
ATOM 1146 C CA . VAL A 1 148 ? -9.262 -10.004 -6.288 1.00 97.88 148 VAL A CA 1
ATOM 1147 C C . VAL A 1 148 ? -8.541 -10.688 -5.142 1.00 97.88 148 VAL A C 1
ATOM 1149 O O . VAL A 1 148 ? -9.158 -11.396 -4.345 1.00 97.88 148 VAL A O 1
ATOM 1152 N N . TRP A 1 149 ? -7.242 -10.442 -5.038 1.00 97.69 149 TRP A N 1
ATOM 1153 C CA . TRP A 1 149 ? -6.458 -10.706 -3.838 1.00 97.69 149 TRP A CA 1
ATOM 1154 C C . TRP A 1 149 ? -6.265 -9.394 -3.085 1.00 97.69 149 TRP A C 1
ATOM 1156 O O . TRP A 1 149 ? -5.919 -8.394 -3.703 1.00 97.69 149 TRP A O 1
ATOM 1166 N N . THR A 1 150 ? -6.466 -9.371 -1.768 1.00 97.81 150 THR A N 1
ATOM 1167 C CA . THR A 1 150 ? -6.134 -8.204 -0.932 1.00 97.81 150 THR A CA 1
ATOM 1168 C C . THR A 1 150 ? -5.903 -8.595 0.532 1.00 97.81 150 THR A C 1
ATOM 1170 O O . THR A 1 150 ? -6.145 -9.737 0.927 1.00 97.81 150 THR A O 1
ATOM 1173 N N . GLY A 1 151 ? -5.414 -7.673 1.362 1.00 95.38 151 GLY A N 1
ATOM 1174 C CA . GLY A 1 151 ? -5.213 -7.894 2.792 1.00 95.38 151 GLY A CA 1
ATOM 1175 C C . GLY A 1 151 ? -4.255 -6.894 3.435 1.00 95.38 151 GLY A C 1
ATOM 1176 O O . GLY A 1 151 ? -3.962 -5.839 2.878 1.00 95.38 151 GLY A O 1
ATOM 1177 N N . SER A 1 152 ? -3.740 -7.237 4.616 1.00 94.12 152 SER A N 1
ATOM 1178 C CA . SER A 1 152 ? -2.738 -6.422 5.319 1.00 94.12 152 SER A CA 1
ATOM 1179 C C . SER A 1 152 ? -1.301 -6.716 4.873 1.00 94.12 152 SER A C 1
ATOM 1181 O O . SER A 1 152 ? -0.378 -5.991 5.239 1.00 94.12 152 SER A O 1
ATOM 1183 N N . TRP A 1 153 ? -1.102 -7.794 4.112 1.00 93.44 153 TRP A N 1
ATOM 1184 C CA . TRP A 1 153 ? 0.204 -8.399 3.879 1.00 93.44 153 TRP A CA 1
ATOM 1185 C C . TRP A 1 153 ? 1.040 -7.674 2.815 1.00 93.44 153 TRP A C 1
ATOM 1187 O O . TRP A 1 153 ? 0.805 -7.829 1.618 1.00 93.44 153 TRP A O 1
ATOM 1197 N N . ASN A 1 154 ? 2.065 -6.933 3.249 1.00 93.00 154 ASN A N 1
ATOM 1198 C CA . ASN A 1 154 ? 3.128 -6.458 2.355 1.00 93.00 154 ASN A CA 1
ATOM 1199 C C . ASN A 1 154 ? 3.881 -7.653 1.755 1.00 93.00 154 ASN A C 1
ATOM 1201 O O . ASN A 1 154 ? 4.266 -8.563 2.492 1.00 93.00 154 ASN A O 1
ATOM 1205 N N . LEU A 1 155 ? 4.161 -7.630 0.447 1.00 94.81 155 LEU A N 1
ATOM 1206 C CA . LEU A 1 155 ? 4.861 -8.714 -0.249 1.00 94.81 155 LEU A CA 1
ATOM 1207 C C . LEU A 1 155 ? 6.377 -8.668 0.014 1.00 94.81 155 LEU A C 1
ATOM 1209 O O . LEU A 1 155 ? 7.195 -8.569 -0.908 1.00 94.81 155 LEU A O 1
ATOM 1213 N N . THR A 1 156 ? 6.756 -8.762 1.290 1.00 94.12 156 THR A N 1
ATOM 1214 C CA . THR A 1 156 ? 8.134 -8.649 1.765 1.00 94.12 156 THR A CA 1
ATOM 1215 C C . THR A 1 156 ? 8.613 -9.866 2.556 1.00 94.12 156 THR A C 1
ATOM 1217 O O . THR A 1 156 ? 7.828 -10.605 3.159 1.00 94.12 156 THR A O 1
ATOM 1220 N N . THR A 1 157 ? 9.932 -10.082 2.565 1.00 93.56 157 THR A N 1
ATOM 1221 C CA . THR A 1 157 ? 10.589 -11.111 3.382 1.00 93.56 157 THR A CA 1
ATOM 1222 C C . THR A 1 157 ? 10.273 -10.916 4.860 1.00 93.56 157 THR A C 1
ATOM 1224 O O . THR A 1 157 ? 9.905 -11.878 5.524 1.00 93.56 157 THR A O 1
ATOM 1227 N N . THR A 1 158 ? 10.344 -9.685 5.371 1.00 91.00 158 THR A N 1
ATOM 1228 C CA . THR A 1 158 ? 9.989 -9.370 6.765 1.00 91.00 158 THR A CA 1
ATOM 1229 C C . THR A 1 158 ? 8.513 -9.649 7.047 1.00 91.00 158 THR A C 1
ATOM 1231 O O . THR A 1 158 ? 8.179 -10.236 8.071 1.00 91.00 158 THR A O 1
ATOM 1234 N N . GLY A 1 159 ? 7.628 -9.328 6.099 1.00 91.31 159 GLY A N 1
ATOM 1235 C CA . GLY A 1 159 ? 6.195 -9.572 6.222 1.00 91.31 159 GLY A CA 1
ATOM 1236 C C . GLY A 1 159 ? 5.828 -11.052 6.349 1.00 91.31 159 GLY A C 1
ATOM 1237 O O . GLY A 1 159 ? 4.925 -11.368 7.113 1.00 91.31 159 GLY A O 1
ATOM 1238 N N . LEU A 1 160 ? 6.511 -11.951 5.628 1.00 93.38 160 LEU A N 1
ATOM 1239 C CA . LEU A 1 160 ? 6.179 -13.386 5.602 1.00 93.38 160 LEU A CA 1
ATOM 1240 C C . LEU A 1 160 ? 7.085 -14.263 6.484 1.00 93.38 160 LEU A C 1
ATOM 1242 O O . LEU A 1 160 ? 6.602 -15.172 7.153 1.00 93.38 160 LEU A O 1
ATOM 1246 N N . TYR A 1 161 ? 8.393 -14.018 6.458 1.00 94.69 161 TYR A N 1
ATOM 1247 C CA . TYR A 1 161 ? 9.411 -14.860 7.098 1.00 94.69 161 TYR A CA 1
ATOM 1248 C C . TYR A 1 161 ? 10.087 -14.184 8.300 1.00 94.69 161 TYR A C 1
ATOM 1250 O O . TYR A 1 161 ? 10.764 -14.854 9.075 1.00 94.69 161 TYR A O 1
ATOM 1258 N N . GLY A 1 162 ? 9.969 -12.863 8.445 1.00 93.25 162 GLY A N 1
ATOM 1259 C CA . GLY A 1 162 ? 10.634 -12.083 9.496 1.00 93.25 162 GLY A CA 1
ATOM 1260 C C . GLY A 1 162 ? 12.102 -11.767 9.190 1.00 93.25 162 GLY A C 1
ATOM 1261 O O . GLY A 1 162 ? 12.562 -10.664 9.467 1.00 93.25 162 GLY A O 1
ATOM 1262 N N . SER A 1 163 ? 12.831 -12.678 8.538 1.00 92.88 163 SER A N 1
ATOM 1263 C CA . SER A 1 163 ? 14.223 -12.468 8.118 1.00 92.88 163 SER A CA 1
ATOM 1264 C C . SER A 1 163 ? 14.600 -13.281 6.875 1.00 92.88 163 SER A C 1
ATOM 1266 O O . SER A 1 163 ? 13.923 -14.247 6.515 1.00 92.88 163 SER A O 1
ATOM 1268 N N . ASP A 1 164 ? 15.713 -12.924 6.226 1.00 91.94 164 ASP A N 1
ATOM 1269 C CA . ASP A 1 164 ? 16.267 -13.719 5.122 1.00 91.94 164 ASP A CA 1
ATOM 1270 C C . ASP A 1 164 ? 16.724 -15.112 5.568 1.00 91.94 164 ASP A C 1
ATOM 1272 O O . ASP A 1 164 ? 16.482 -16.084 4.855 1.00 91.94 164 ASP A O 1
ATOM 1276 N N . ALA A 1 165 ? 17.302 -15.237 6.767 1.00 95.31 165 ALA A N 1
ATOM 1277 C CA . ALA A 1 165 ? 17.681 -16.533 7.330 1.00 95.31 165 ALA A CA 1
ATOM 1278 C C . ALA A 1 165 ? 16.456 -17.449 7.504 1.00 95.31 165 ALA A C 1
ATOM 1280 O O . ALA A 1 165 ? 16.484 -18.619 7.118 1.00 95.31 165 ALA A O 1
ATOM 1281 N N . ASN A 1 166 ? 15.345 -16.900 8.007 1.00 96.69 166 ASN A N 1
ATOM 1282 C CA . ASN A 1 166 ? 14.083 -17.629 8.110 1.00 96.69 166 ASN A CA 1
ATOM 1283 C C . ASN A 1 166 ? 13.518 -17.983 6.733 1.00 96.69 166 ASN A C 1
ATOM 1285 O O . ASN A 1 166 ? 13.030 -19.095 6.542 1.00 96.69 166 ASN A O 1
ATOM 1289 N N . ARG A 1 167 ? 13.631 -17.089 5.743 1.00 95.56 167 ARG A N 1
ATOM 1290 C CA . ARG A 1 167 ? 13.221 -17.370 4.360 1.00 95.56 167 ARG A CA 1
ATOM 1291 C C . ARG A 1 167 ? 13.998 -18.535 3.755 1.00 95.56 167 ARG A C 1
ATOM 1293 O O . ARG A 1 167 ? 13.393 -19.389 3.110 1.00 95.56 167 ARG A O 1
ATOM 1300 N N . GLU A 1 168 ? 15.309 -18.589 3.961 1.00 94.94 168 GLU A N 1
ATOM 1301 C CA . GLU A 1 168 ? 16.159 -19.698 3.508 1.00 94.94 168 GLU A CA 1
ATOM 1302 C C . GLU A 1 168 ? 15.819 -21.012 4.219 1.00 94.94 168 GLU A C 1
ATOM 1304 O O . GLU A 1 168 ? 15.803 -22.069 3.587 1.00 94.94 168 GLU A O 1
ATOM 1309 N N . ALA A 1 169 ? 15.474 -20.941 5.505 1.00 96.56 169 ALA A N 1
ATOM 1310 C CA . ALA A 1 169 ? 15.038 -22.085 6.299 1.00 96.56 169 ALA A CA 1
ATOM 1311 C C . ALA A 1 169 ? 13.561 -22.481 6.080 1.00 96.56 169 ALA A C 1
ATOM 1313 O O . ALA A 1 169 ? 13.128 -23.517 6.584 1.00 96.56 169 ALA A O 1
ATOM 1314 N N . GLY A 1 170 ? 12.776 -21.685 5.342 1.00 94.62 170 GLY A N 1
ATOM 1315 C CA . GLY A 1 170 ? 11.336 -21.897 5.150 1.00 94.62 170 GLY A CA 1
ATOM 1316 C C . GLY A 1 170 ? 10.484 -21.652 6.405 1.00 94.62 170 GLY A C 1
ATOM 1317 O O . GLY A 1 170 ? 9.399 -22.217 6.521 1.00 94.62 170 GLY A O 1
ATOM 1318 N N . ILE A 1 171 ? 10.970 -20.839 7.344 1.00 96.00 171 ILE A N 1
ATOM 1319 C CA . ILE A 1 171 ? 10.327 -20.529 8.626 1.00 96.00 171 ILE A CA 1
ATOM 1320 C C . ILE A 1 171 ? 9.420 -19.301 8.470 1.00 96.00 171 ILE A C 1
ATOM 1322 O O . ILE A 1 171 ? 9.886 -18.212 8.146 1.00 96.00 171 ILE A O 1
ATOM 1326 N N . LEU A 1 172 ? 8.121 -19.469 8.722 1.00 93.12 172 LEU A N 1
ATOM 1327 C CA . LEU A 1 172 ? 7.117 -18.402 8.635 1.00 93.12 172 LEU A CA 1
ATOM 1328 C C . LEU A 1 172 ? 6.965 -17.685 9.982 1.00 93.12 172 LEU A C 1
ATOM 1330 O O . LEU A 1 172 ? 6.020 -17.948 10.720 1.00 93.12 172 LEU A O 1
ATOM 1334 N N . ASP A 1 173 ? 7.917 -16.813 10.296 1.00 91.94 173 ASP A N 1
ATOM 1335 C CA . ASP A 1 173 ? 7.977 -16.064 11.563 1.00 91.94 173 ASP A CA 1
ATOM 1336 C C . ASP A 1 173 ? 7.987 -14.545 11.315 1.00 91.94 173 ASP A C 1
ATOM 1338 O O . ASP A 1 173 ? 8.691 -13.773 11.960 1.00 91.94 173 ASP A O 1
ATOM 1342 N N . GLY A 1 174 ? 7.267 -14.124 10.270 1.00 91.88 174 GLY A N 1
ATOM 1343 C CA . GLY A 1 174 ? 7.055 -12.718 9.940 1.00 91.88 174 GLY A CA 1
ATOM 1344 C C . GLY A 1 174 ? 5.850 -12.108 10.650 1.00 91.88 174 GLY A C 1
ATOM 1345 O O . GLY A 1 174 ? 5.297 -12.649 11.608 1.00 91.88 174 GLY A O 1
ATOM 1346 N N . ASN A 1 175 ? 5.410 -10.963 10.136 1.00 89.94 175 ASN A N 1
ATOM 1347 C CA . ASN A 1 175 ? 4.257 -10.247 10.669 1.00 89.94 175 ASN A CA 1
ATOM 1348 C C . ASN A 1 175 ? 2.978 -11.103 10.619 1.00 89.94 175 ASN A C 1
ATOM 1350 O O . ASN A 1 175 ? 2.696 -11.797 9.637 1.00 89.94 175 ASN A O 1
ATOM 1354 N N . THR A 1 176 ? 2.136 -10.977 11.648 1.00 88.31 176 THR A N 1
ATOM 1355 C CA . THR A 1 176 ? 0.780 -11.537 11.607 1.00 88.31 176 THR A CA 1
ATOM 1356 C C . THR A 1 176 ? -0.063 -10.709 10.646 1.00 88.31 176 THR A C 1
ATOM 1358 O O . THR A 1 176 ? -0.432 -9.575 10.942 1.00 88.31 176 THR A O 1
ATOM 1361 N N . ASN A 1 177 ? -0.354 -11.280 9.483 1.00 91.25 177 ASN A N 1
ATOM 1362 C CA . ASN A 1 177 ? -1.126 -10.634 8.432 1.00 91.25 177 ASN A CA 1
ATOM 1363 C C . ASN A 1 177 ? -2.410 -11.403 8.128 1.00 91.25 177 ASN A C 1
ATOM 1365 O O . ASN A 1 177 ? -2.506 -12.605 8.377 1.00 91.25 177 ASN A O 1
ATOM 1369 N N . ASN A 1 178 ? -3.369 -10.727 7.503 1.00 92.88 178 ASN A N 1
ATOM 1370 C CA . ASN A 1 178 ? -4.489 -11.372 6.833 1.00 92.88 178 ASN A CA 1
ATOM 1371 C C . ASN A 1 178 ? -4.387 -11.195 5.317 1.00 92.88 178 ASN A C 1
ATOM 1373 O O . ASN A 1 178 ? -3.861 -10.202 4.811 1.00 92.88 178 ASN A O 1
ATOM 1377 N N . SER A 1 179 ? -4.951 -12.157 4.600 1.00 94.50 179 SER A N 1
ATOM 1378 C CA . SER A 1 179 ? -5.124 -12.116 3.158 1.00 94.50 179 SER A CA 1
ATOM 1379 C C . SER A 1 179 ? -6.446 -12.785 2.802 1.00 94.50 179 SER A C 1
ATOM 1381 O O . SER A 1 179 ? -6.843 -13.760 3.443 1.00 94.50 179 SER A O 1
ATOM 1383 N N . ILE A 1 180 ? -7.139 -12.225 1.819 1.00 95.38 180 ILE A N 1
ATOM 1384 C CA . ILE A 1 180 ? -8.382 -12.747 1.268 1.00 95.38 180 ILE A CA 1
ATOM 1385 C C . ILE A 1 180 ? -8.274 -12.817 -0.253 1.00 95.38 180 ILE A C 1
ATOM 1387 O O . ILE A 1 180 ? -7.633 -11.976 -0.884 1.00 95.38 180 ILE A O 1
ATOM 1391 N N . GLU A 1 181 ? -8.924 -13.826 -0.819 1.00 96.00 181 GLU A N 1
ATOM 1392 C CA . GLU A 1 181 ? -9.088 -14.017 -2.254 1.00 96.00 181 GLU A CA 1
ATOM 1393 C C . GLU A 1 181 ? -10.586 -14.144 -2.544 1.00 96.00 181 GLU A C 1
ATOM 1395 O O . GLU A 1 181 ? -11.297 -14.915 -1.893 1.00 96.00 181 GLU A O 1
ATOM 1400 N N . LEU A 1 182 ? -11.079 -13.346 -3.487 1.00 96.56 182 LEU A N 1
ATOM 1401 C CA . LEU A 1 182 ? -12.498 -13.219 -3.797 1.00 96.56 182 LEU A CA 1
ATOM 1402 C C . LEU A 1 182 ? -12.708 -13.408 -5.300 1.00 96.56 182 LEU A C 1
ATOM 1404 O O . LEU A 1 182 ? -12.126 -12.691 -6.110 1.00 96.56 182 LEU A O 1
ATOM 1408 N N . ASN A 1 183 ? -13.568 -14.362 -5.664 1.00 96.38 183 ASN A N 1
ATOM 1409 C CA . ASN A 1 183 ? -14.018 -14.561 -7.041 1.00 96.38 183 ASN A CA 1
ATOM 1410 C C . ASN A 1 183 ? -15.262 -13.700 -7.296 1.00 96.38 183 ASN A C 1
ATOM 1412 O O . ASN A 1 183 ? -16.363 -14.054 -6.868 1.00 96.38 183 ASN A O 1
ATOM 1416 N N . SER A 1 184 ? -15.084 -12.550 -7.939 1.00 97.38 184 SER A N 1
ATOM 1417 C CA . SER A 1 184 ? -16.170 -11.667 -8.356 1.00 97.38 184 SER A CA 1
ATOM 1418 C C . SER A 1 184 ? -15.676 -10.684 -9.411 1.00 97.38 184 SER A C 1
ATOM 1420 O O . SER A 1 184 ? -14.877 -9.802 -9.105 1.00 97.38 184 SER A O 1
ATOM 1422 N N . GLY A 1 185 ? -16.209 -10.788 -10.631 1.00 97.00 185 GLY A N 1
ATOM 1423 C CA . GLY A 1 185 ? -15.899 -9.831 -11.697 1.00 97.00 185 GLY A CA 1
ATOM 1424 C C . GLY A 1 185 ? -16.361 -8.405 -11.390 1.00 97.00 185 GLY A C 1
ATOM 1425 O O . GLY A 1 185 ? -15.707 -7.447 -11.779 1.00 97.00 185 GLY A O 1
ATOM 1426 N N . GLU A 1 186 ? -17.443 -8.244 -10.621 1.00 97.56 186 GLU A N 1
ATOM 1427 C CA . GLU A 1 186 ? -17.901 -6.919 -10.186 1.00 97.56 186 GLU A CA 1
ATOM 1428 C C . GLU A 1 186 ? -16.925 -6.293 -9.178 1.00 97.56 186 GLU A C 1
ATOM 1430 O O . GLU A 1 186 ? -16.600 -5.115 -9.291 1.00 97.56 186 GLU A O 1
ATOM 1435 N N . LEU A 1 187 ? -16.384 -7.087 -8.244 1.00 98.00 187 LEU A N 1
ATOM 1436 C CA . LEU A 1 187 ? -15.351 -6.600 -7.326 1.00 98.00 187 LEU A CA 1
ATOM 1437 C C . LEU A 1 187 ? -14.029 -6.338 -8.058 1.00 98.00 187 LEU A C 1
ATOM 1439 O O . LEU A 1 187 ? -13.375 -5.337 -7.786 1.00 98.00 187 LEU A O 1
ATOM 1443 N N . ALA A 1 188 ? -13.655 -7.201 -9.004 1.00 98.12 188 ALA A N 1
ATOM 1444 C CA . ALA A 1 188 ? -12.479 -7.005 -9.844 1.00 98.12 188 ALA A CA 1
ATOM 1445 C C . ALA A 1 188 ? -12.555 -5.684 -10.619 1.00 98.12 188 ALA A C 1
ATOM 1447 O O . ALA A 1 188 ? -11.613 -4.904 -10.548 1.00 98.12 188 ALA A O 1
ATOM 1448 N N . ALA A 1 189 ? -13.694 -5.373 -11.244 1.00 97.94 189 ALA A N 1
ATOM 1449 C CA . ALA A 1 189 ? -13.904 -4.105 -11.947 1.00 97.94 189 ALA A CA 1
ATOM 1450 C C . ALA A 1 189 ? -13.808 -2.872 -11.023 1.00 97.94 189 ALA A C 1
ATOM 1452 O O . ALA A 1 189 ? -13.322 -1.818 -11.439 1.00 97.94 189 ALA A O 1
ATOM 1453 N N . ILE A 1 190 ? -14.240 -2.990 -9.760 1.00 98.19 190 ILE A N 1
ATOM 1454 C CA . ILE A 1 190 ? -14.092 -1.924 -8.755 1.00 98.19 190 ILE A CA 1
ATOM 1455 C C . ILE A 1 190 ? -12.608 -1.678 -8.439 1.00 98.19 190 ILE A C 1
ATOM 1457 O O . ILE A 1 190 ? -12.145 -0.541 -8.518 1.00 98.19 190 ILE A O 1
ATOM 1461 N N . TYR A 1 191 ? -11.849 -2.734 -8.136 1.00 98.25 191 TYR A N 1
ATOM 1462 C CA . TYR A 1 191 ? -10.407 -2.629 -7.882 1.00 98.25 191 TYR A CA 1
ATOM 1463 C C . TYR A 1 191 ? -9.614 -2.195 -9.122 1.00 98.25 191 TYR A C 1
ATOM 1465 O O . TYR A 1 191 ? -8.614 -1.493 -8.993 1.00 98.25 191 TYR A O 1
ATOM 1473 N N . GLU A 1 192 ? -10.052 -2.572 -10.322 1.00 98.25 192 GLU A N 1
ATOM 1474 C CA . GLU A 1 192 ? -9.438 -2.123 -11.570 1.00 98.25 192 GLU A CA 1
ATOM 1475 C C . GLU A 1 192 ? -9.689 -0.627 -11.811 1.00 98.25 192 GLU A C 1
ATOM 1477 O O . GLU A 1 192 ? -8.796 0.087 -12.257 1.00 98.25 192 GLU A O 1
ATOM 1482 N N . THR A 1 193 ? -10.878 -0.118 -11.469 1.00 98.00 193 THR A N 1
ATOM 1483 C CA . THR A 1 193 ? -11.187 1.324 -11.537 1.00 98.00 193 THR A CA 1
ATOM 1484 C C . THR A 1 193 ? -10.270 2.119 -10.605 1.00 98.00 193 THR A C 1
ATOM 1486 O O . THR A 1 193 ? -9.644 3.085 -11.040 1.00 98.00 193 THR A O 1
ATOM 1489 N N . GLU A 1 194 ? -10.114 1.656 -9.364 1.00 97.88 194 GLU A N 1
ATOM 1490 C CA . GLU A 1 194 ? -9.154 2.190 -8.391 1.00 97.88 194 GLU A CA 1
ATOM 1491 C C . GLU A 1 194 ? -7.710 2.150 -8.926 1.00 97.88 194 GLU A C 1
ATOM 1493 O O . GLU A 1 194 ? -6.974 3.138 -8.859 1.00 97.88 194 GLU A O 1
ATOM 1498 N N . PHE A 1 195 ? -7.288 1.008 -9.478 1.00 98.44 195 PHE A N 1
ATOM 1499 C CA . PHE A 1 195 ? -5.958 0.848 -10.062 1.00 98.44 195 PHE A CA 1
ATOM 1500 C C . PHE A 1 195 ? -5.738 1.838 -11.209 1.00 98.44 195 PHE A C 1
ATOM 1502 O O . PHE A 1 195 ? -4.715 2.517 -11.250 1.00 98.44 195 PHE A O 1
ATOM 1509 N N . ASN A 1 196 ? -6.707 1.952 -12.119 1.00 98.38 196 ASN A N 1
ATOM 1510 C CA . ASN A 1 196 ? -6.643 2.812 -13.296 1.00 98.38 196 ASN A CA 1
ATOM 1511 C C . ASN A 1 196 ? -6.648 4.308 -12.931 1.00 98.38 196 ASN A C 1
ATOM 1513 O O . ASN A 1 196 ? -6.036 5.101 -13.648 1.00 98.38 196 ASN A O 1
ATOM 1517 N N . GLU A 1 197 ? -7.265 4.710 -11.814 1.00 97.88 197 GLU A N 1
ATOM 1518 C CA . GLU A 1 197 ? -7.150 6.078 -11.289 1.00 97.88 197 GLU A CA 1
ATOM 1519 C C . GLU A 1 197 ? -5.709 6.398 -10.863 1.00 97.88 197 GLU A C 1
ATOM 1521 O O . GLU A 1 197 ? -5.165 7.439 -11.242 1.00 97.88 197 GLU A O 1
ATOM 1526 N N . MET A 1 198 ? -5.054 5.481 -10.145 1.00 97.69 198 MET A N 1
ATOM 1527 C CA . MET A 1 198 ? -3.642 5.625 -9.777 1.00 97.69 198 MET A CA 1
ATOM 1528 C C . MET A 1 198 ? -2.719 5.507 -11.000 1.00 97.69 198 MET A C 1
ATOM 1530 O O . MET A 1 198 ? -1.759 6.259 -11.120 1.00 97.69 198 MET A O 1
ATOM 1534 N N . TRP A 1 199 ? -3.020 4.624 -11.951 1.00 98.25 199 TRP A N 1
ATOM 1535 C CA . TRP A 1 199 ? -2.259 4.429 -13.194 1.00 98.25 199 TRP A CA 1
ATOM 1536 C C . TRP A 1 199 ? -2.408 5.597 -14.188 1.00 98.25 199 TRP A C 1
ATOM 1538 O O . TRP A 1 199 ? -1.541 5.837 -15.032 1.00 98.25 199 TRP A O 1
ATOM 1548 N N . GLY A 1 200 ? -3.527 6.323 -14.116 1.00 98.19 200 GLY A N 1
ATOM 1549 C CA . GLY A 1 200 ? -3.891 7.439 -14.993 1.00 98.19 200 GLY A CA 1
ATOM 1550 C C . GLY A 1 200 ? -4.439 7.034 -16.369 1.00 98.19 200 GLY A C 1
ATOM 1551 O O . GLY A 1 200 ? -4.775 7.900 -17.182 1.00 98.19 200 GLY A O 1
ATOM 1552 N N . SER A 1 201 ? -4.527 5.738 -16.670 1.00 97.75 201 SER A N 1
ATOM 1553 C CA . SER A 1 201 ? -5.055 5.222 -17.937 1.00 97.75 201 SER A CA 1
ATOM 1554 C C . SER A 1 201 ? -5.652 3.822 -17.760 1.00 97.75 201 SER A C 1
ATOM 1556 O O . SER A 1 201 ? -5.395 3.159 -16.762 1.00 97.75 201 SER A O 1
ATOM 1558 N N . ASN A 1 202 ? -6.410 3.357 -18.755 1.00 95.94 202 ASN A N 1
ATOM 1559 C CA . ASN A 1 202 ? -6.908 1.980 -18.862 1.00 95.94 202 ASN A CA 1
ATOM 1560 C C . ASN A 1 202 ? -6.088 1.131 -19.854 1.00 95.94 202 ASN A C 1
ATOM 1562 O O . ASN A 1 202 ? -6.591 0.167 -20.424 1.00 95.94 202 ASN A O 1
ATOM 1566 N N . THR A 1 203 ? -4.847 1.534 -20.135 1.00 95.88 203 THR A N 1
ATOM 1567 C CA . THR A 1 203 ? -3.941 0.820 -21.043 1.00 95.88 203 THR A CA 1
ATOM 1568 C C . THR A 1 203 ? -2.740 0.273 -20.278 1.00 95.88 203 THR A C 1
ATOM 1570 O O . THR A 1 203 ? -2.509 0.613 -19.115 1.00 95.88 203 THR A O 1
ATOM 1573 N N . THR A 1 204 ? -1.911 -0.524 -20.952 1.00 93.94 204 THR A N 1
ATOM 1574 C CA . THR A 1 204 ? -0.639 -1.003 -20.391 1.00 93.94 204 THR A CA 1
ATOM 1575 C C . THR A 1 204 ? 0.351 0.121 -20.089 1.00 93.94 204 THR A C 1
ATOM 1577 O O . THR A 1 204 ? 1.233 -0.063 -19.260 1.00 93.94 204 THR A O 1
ATOM 1580 N N . ALA A 1 205 ? 0.214 1.295 -20.713 1.00 95.56 205 ALA A N 1
ATOM 1581 C CA . ALA A 1 205 ? 1.060 2.453 -20.442 1.00 95.56 205 ALA A CA 1
ATOM 1582 C C . ALA A 1 205 ? 0.391 3.396 -19.423 1.00 95.56 205 ALA A C 1
ATOM 1584 O O . ALA A 1 205 ? -0.766 3.778 -19.626 1.00 95.56 205 ALA A O 1
ATOM 1585 N N . PRO A 1 206 ? 1.082 3.817 -18.351 1.00 97.31 206 PRO A N 1
ATOM 1586 C CA . PRO A 1 206 ? 0.527 4.785 -17.411 1.00 97.31 206 PRO A CA 1
ATOM 1587 C C . PRO A 1 206 ? 0.435 6.180 -18.041 1.00 97.31 206 PRO A C 1
ATOM 1589 O O . PRO A 1 206 ? 1.149 6.497 -18.997 1.00 97.31 206 PRO A O 1
ATOM 1592 N N . ASN A 1 207 ? -0.420 7.036 -17.480 1.00 97.56 207 ASN A N 1
ATOM 1593 C CA . ASN A 1 207 ? -0.461 8.459 -17.816 1.00 97.56 207 ASN A CA 1
ATOM 1594 C C . ASN A 1 207 ? -0.162 9.310 -16.567 1.00 97.56 207 ASN A C 1
ATOM 1596 O O . ASN A 1 207 ? -1.060 9.523 -15.748 1.00 97.56 207 ASN A O 1
ATOM 1600 N N . PRO A 1 208 ? 1.068 9.851 -16.457 1.00 96.62 208 PRO A N 1
ATOM 1601 C CA . PRO A 1 208 ? 1.484 10.676 -15.328 1.00 96.62 208 PRO A CA 1
ATOM 1602 C C . PRO A 1 208 ? 0.596 11.873 -15.006 1.00 96.62 208 PRO A C 1
ATOM 1604 O O . PRO A 1 208 ? 0.401 12.181 -13.834 1.00 96.62 208 PRO A O 1
ATOM 1607 N N . GLU A 1 209 ? 0.044 12.538 -16.019 1.00 95.31 209 GLU A N 1
ATOM 1608 C CA . GLU A 1 209 ? -0.730 13.772 -15.838 1.00 95.31 209 GLU A CA 1
ATOM 1609 C C . GLU A 1 209 ? -2.137 13.488 -15.280 1.00 95.31 209 GLU A C 1
ATOM 1611 O O . GLU A 1 209 ? -2.668 14.253 -14.465 1.00 95.31 209 GLU A O 1
ATOM 1616 N N . ASN A 1 210 ? -2.714 12.348 -15.675 1.00 96.81 210 ASN A N 1
ATOM 1617 C CA . ASN A 1 210 ? -4.058 11.918 -15.278 1.00 96.81 210 ASN A CA 1
ATOM 1618 C C . ASN A 1 210 ? -4.089 11.079 -13.994 1.00 96.81 210 ASN A C 1
ATOM 1620 O O . ASN A 1 210 ? -5.148 10.951 -13.386 1.00 96.81 210 ASN A O 1
ATOM 1624 N N . SER A 1 211 ? -2.955 10.503 -13.603 1.00 96.88 211 SER A N 1
ATOM 1625 C CA . SER A 1 211 ? -2.791 9.696 -12.392 1.00 96.88 211 SER A CA 1
ATOM 1626 C C . SER A 1 211 ? -3.172 10.480 -11.132 1.00 96.88 211 SER A C 1
ATOM 1628 O O . SER A 1 211 ? -2.830 11.658 -11.028 1.00 96.88 211 SER A O 1
ATOM 1630 N N . ASN A 1 212 ? -3.871 9.856 -10.181 1.00 94.94 212 ASN A N 1
ATOM 1631 C CA . ASN A 1 212 ? -4.192 10.455 -8.883 1.00 94.94 212 ASN A CA 1
ATOM 1632 C C . ASN A 1 212 ? -3.926 9.478 -7.729 1.00 94.94 212 ASN A C 1
ATOM 1634 O O . ASN A 1 212 ? -4.484 8.384 -7.689 1.00 94.94 212 ASN A O 1
ATOM 1638 N N . PHE A 1 213 ? -3.135 9.912 -6.746 1.00 94.12 213 PHE A N 1
ATOM 1639 C CA . PHE A 1 213 ? -2.925 9.211 -5.477 1.00 94.12 213 PHE A CA 1
ATOM 1640 C C . PHE A 1 213 ? -3.424 10.027 -4.276 1.00 94.12 213 PHE A C 1
ATOM 1642 O O . PHE A 1 213 ? -3.671 11.236 -4.353 1.00 94.12 213 PHE A O 1
ATOM 1649 N N . GLY A 1 214 ? -3.545 9.359 -3.126 1.00 90.38 214 GLY A N 1
ATOM 1650 C CA . GLY A 1 214 ? -3.865 9.999 -1.850 1.00 90.38 214 GLY A CA 1
ATOM 1651 C C . GLY A 1 214 ? -5.166 10.804 -1.901 1.00 90.38 214 GLY A C 1
ATOM 1652 O O . GLY A 1 214 ? -6.187 10.322 -2.380 1.00 90.38 214 GLY A O 1
ATOM 1653 N N . SER A 1 215 ? -5.130 12.047 -1.416 1.00 89.69 215 SER A N 1
ATOM 1654 C CA . SER A 1 215 ? -6.307 12.927 -1.333 1.00 89.69 215 SER A CA 1
ATOM 1655 C C . SER A 1 215 ? -6.801 13.484 -2.672 1.00 89.69 215 SER A C 1
ATOM 1657 O O . SER A 1 215 ? -7.788 14.216 -2.694 1.00 89.69 215 SER A O 1
ATOM 1659 N N . ARG A 1 216 ? -6.115 13.196 -3.786 1.00 91.88 216 ARG A N 1
ATOM 1660 C CA . ARG A 1 216 ? -6.591 13.562 -5.130 1.00 91.88 216 ARG A CA 1
ATOM 1661 C C . ARG A 1 216 ? -7.467 12.503 -5.773 1.00 91.88 216 ARG A C 1
ATOM 1663 O O . ARG A 1 216 ? -8.070 12.784 -6.807 1.00 91.88 216 ARG A O 1
ATOM 1670 N N . LYS A 1 217 ? -7.521 11.319 -5.172 1.00 93.81 217 LYS A N 1
ATOM 1671 C CA . LYS A 1 217 ? -8.435 10.269 -5.586 1.00 93.81 217 LYS A CA 1
ATOM 1672 C C . LYS A 1 217 ? -9.878 10.708 -5.390 1.00 93.81 217 LYS A C 1
ATOM 1674 O O . LYS A 1 217 ? -10.188 11.459 -4.462 1.00 93.81 217 LYS A O 1
ATOM 1679 N N . GLN A 1 218 ? -10.747 10.240 -6.266 1.00 94.38 218 GLN A N 1
ATOM 1680 C CA . GLN A 1 218 ? -12.173 10.510 -6.227 1.00 94.38 218 GLN A CA 1
ATOM 1681 C C . GLN A 1 218 ? -12.920 9.270 -5.756 1.00 94.38 218 GLN A C 1
ATOM 1683 O O . GLN A 1 218 ? -12.547 8.150 -6.082 1.00 94.38 218 GLN A O 1
ATOM 1688 N N . ASP A 1 219 ? -14.025 9.490 -5.052 1.00 95.31 219 ASP A N 1
ATOM 1689 C CA . ASP A 1 219 ? -15.028 8.450 -4.852 1.00 95.31 219 ASP A CA 1
ATOM 1690 C C . ASP A 1 219 ? -15.723 8.181 -6.201 1.00 95.31 219 ASP A C 1
ATOM 1692 O O . ASP A 1 219 ? -16.622 8.916 -6.627 1.00 95.31 219 ASP A O 1
ATOM 1696 N N . ASN A 1 220 ? -15.198 7.202 -6.940 1.00 95.44 220 ASN A N 1
ATOM 1697 C CA . ASN A 1 220 ? -15.587 6.874 -8.314 1.00 95.44 220 ASN A CA 1
ATOM 1698 C C . ASN A 1 220 ? -15.956 5.391 -8.499 1.00 95.44 220 ASN A C 1
ATOM 1700 O O . ASN A 1 220 ? -16.171 4.947 -9.630 1.00 95.44 220 ASN A O 1
ATOM 1704 N N . THR A 1 221 ? -16.056 4.633 -7.403 1.00 95.75 221 THR A N 1
ATOM 1705 C CA . THR A 1 221 ? -16.343 3.195 -7.423 1.00 95.75 221 THR A CA 1
ATOM 1706 C C . THR A 1 221 ? -17.698 2.869 -6.793 1.00 95.75 221 THR A C 1
ATOM 1708 O O . THR A 1 221 ? -18.263 3.639 -6.021 1.00 95.75 221 THR A O 1
ATOM 1711 N N . SER A 1 222 ? -18.261 1.705 -7.132 1.00 95.69 222 SER A N 1
ATOM 1712 C CA . SER A 1 222 ? -19.365 1.152 -6.342 1.00 95.69 222 SER A CA 1
ATOM 1713 C C . SER A 1 222 ? -18.810 0.598 -5.032 1.00 95.69 222 SER A C 1
ATOM 1715 O O . SER A 1 222 ? -17.837 -0.150 -5.044 1.00 95.69 222 SER A O 1
ATOM 1717 N N . HIS A 1 223 ? -19.464 0.899 -3.913 1.00 96.19 223 HIS A N 1
ATOM 1718 C CA . HIS A 1 223 ? -19.018 0.423 -2.601 1.00 96.19 223 HIS A CA 1
ATOM 1719 C C . HIS A 1 223 ? -19.684 -0.859 -2.130 1.00 96.19 223 HIS A C 1
ATOM 1721 O O . HIS A 1 223 ? -19.314 -1.358 -1.076 1.00 96.19 223 HIS A O 1
ATOM 1727 N N . VAL A 1 224 ? -20.686 -1.377 -2.843 1.00 96.06 224 VAL A N 1
ATOM 1728 C CA . VAL A 1 224 ? -21.433 -2.569 -2.423 1.00 96.06 224 VAL A CA 1
ATOM 1729 C C . VAL A 1 224 ? -21.522 -3.537 -3.590 1.00 96.06 224 VAL A C 1
ATOM 1731 O O . VAL A 1 224 ? -21.981 -3.166 -4.668 1.00 96.06 224 VAL A O 1
ATOM 1734 N N . VAL A 1 225 ? -21.122 -4.784 -3.354 1.00 96.81 225 VAL A N 1
ATOM 1735 C CA . VAL A 1 225 ? -21.157 -5.875 -4.333 1.00 96.81 225 VAL A CA 1
ATOM 1736 C C . VAL A 1 225 ? -21.645 -7.167 -3.681 1.00 96.81 225 VAL A C 1
ATOM 1738 O O . VAL A 1 225 ? -21.485 -7.381 -2.478 1.00 96.81 225 VAL A O 1
ATOM 1741 N N . GLN A 1 226 ? -22.227 -8.058 -4.483 1.00 96.50 226 GLN A N 1
ATOM 1742 C CA . GLN A 1 226 ? -22.582 -9.409 -4.058 1.00 96.50 226 GLN A CA 1
ATOM 1743 C C . GLN A 1 226 ? -21.475 -10.403 -4.408 1.00 96.50 226 GLN A C 1
ATOM 1745 O O . GLN A 1 226 ? -21.223 -10.677 -5.578 1.00 96.50 226 GLN A O 1
ATOM 1750 N N . VAL A 1 227 ? -20.868 -11.027 -3.398 1.00 95.31 227 VAL A N 1
ATOM 1751 C CA . VAL A 1 227 ? -19.870 -12.093 -3.587 1.00 95.31 227 VAL A CA 1
ATOM 1752 C C . VAL A 1 227 ? -20.357 -13.356 -2.892 1.00 95.31 227 VAL A C 1
ATOM 1754 O O . VAL A 1 227 ? -20.581 -13.369 -1.683 1.00 95.31 227 VAL A O 1
ATOM 1757 N N . GLY A 1 228 ? -20.603 -14.427 -3.652 1.00 92.25 228 GLY A N 1
ATOM 1758 C CA . GLY A 1 228 ? -21.117 -15.685 -3.090 1.00 92.25 228 GLY A CA 1
ATOM 1759 C C . GLY A 1 228 ? -22.445 -15.537 -2.326 1.00 92.25 228 GLY A C 1
ATOM 1760 O O . GLY A 1 228 ? -22.684 -16.248 -1.351 1.00 92.25 228 GLY A O 1
ATOM 1761 N N . GLY A 1 229 ? -23.294 -14.580 -2.724 1.00 93.69 229 GLY A N 1
ATOM 1762 C CA . GLY A 1 229 ? -24.560 -14.269 -2.048 1.00 93.69 229 GLY A CA 1
ATOM 1763 C C . GLY A 1 229 ? -24.416 -13.487 -0.736 1.00 93.69 229 GLY A C 1
ATOM 1764 O O . GLY A 1 229 ? -25.381 -13.396 0.025 1.00 93.69 229 GLY A O 1
ATOM 1765 N N . LYS A 1 230 ? -23.229 -12.944 -0.448 1.00 95.19 230 LYS A N 1
ATOM 1766 C CA . LYS A 1 230 ? -22.959 -12.059 0.689 1.00 95.19 230 LYS A CA 1
ATOM 1767 C C . LYS A 1 230 ? -22.733 -10.635 0.197 1.00 95.19 230 LYS A C 1
ATOM 1769 O O . LYS A 1 230 ? -22.012 -10.447 -0.781 1.00 95.19 230 LYS A O 1
ATOM 1774 N N . ASN A 1 231 ? -23.293 -9.672 0.926 1.00 95.38 231 ASN A N 1
ATOM 1775 C CA . ASN A 1 231 ? -22.954 -8.268 0.740 1.00 95.38 231 ASN A CA 1
ATOM 1776 C C . ASN A 1 231 ? -21.492 -8.081 1.157 1.00 95.38 231 ASN A C 1
ATOM 1778 O O . ASN A 1 231 ? -21.121 -8.432 2.281 1.00 95.38 231 ASN A O 1
ATOM 1782 N N . VAL A 1 232 ? -20.684 -7.538 0.257 1.00 95.69 232 VAL A N 1
ATOM 1783 C CA . VAL A 1 232 ? -19.312 -7.107 0.514 1.00 95.69 232 VAL A CA 1
ATOM 1784 C C . VAL A 1 232 ? -19.245 -5.619 0.239 1.00 95.69 232 VAL A C 1
ATOM 1786 O O . VAL A 1 232 ? -19.759 -5.153 -0.778 1.00 95.69 232 VAL A O 1
ATOM 1789 N N . GLU A 1 233 ? -18.610 -4.893 1.154 1.00 95.31 233 GLU A N 1
ATOM 1790 C CA . GLU A 1 233 ? -18.360 -3.470 0.987 1.00 95.31 233 GLU A CA 1
ATOM 1791 C C . GLU A 1 233 ? -16.879 -3.183 0.820 1.00 95.31 233 GLU A C 1
ATOM 1793 O O . GLU A 1 233 ? -16.043 -3.798 1.486 1.00 95.31 233 GLU A O 1
ATOM 1798 N N . VAL A 1 234 ? -16.569 -2.252 -0.075 1.00 96.38 234 VAL A N 1
ATOM 1799 C CA . VAL A 1 234 ? -15.207 -1.882 -0.456 1.00 96.38 234 VAL A CA 1
ATOM 1800 C C . VAL A 1 234 ? -15.083 -0.365 -0.494 1.00 96.38 234 VAL A C 1
ATOM 1802 O O . VAL A 1 234 ? -15.930 0.325 -1.058 1.00 96.38 234 VAL A O 1
ATOM 1805 N N . TYR A 1 235 ? -14.030 0.139 0.145 1.00 96.06 235 TYR A N 1
ATOM 1806 C CA . TYR A 1 235 ? -13.729 1.562 0.246 1.00 96.06 235 TYR A CA 1
ATOM 1807 C C . TYR A 1 235 ? -12.216 1.760 0.147 1.00 96.06 235 TYR A C 1
ATOM 1809 O O . TYR A 1 235 ? -11.454 1.087 0.849 1.00 96.06 235 TYR A O 1
ATOM 1817 N N . PHE A 1 236 ? -11.787 2.716 -0.667 1.00 95.06 236 PHE A N 1
ATOM 1818 C CA . PHE A 1 236 ? -10.396 3.094 -0.855 1.00 95.06 236 PHE A CA 1
ATOM 1819 C C . PHE A 1 236 ? -10.106 4.437 -0.179 1.00 95.06 236 PHE A C 1
ATOM 1821 O O . PHE A 1 236 ? -10.644 5.494 -0.520 1.00 95.06 236 PHE A O 1
ATOM 1828 N N . SER A 1 237 ? -9.220 4.411 0.817 1.00 90.12 237 SER A N 1
ATOM 1829 C CA . SER A 1 237 ? -8.788 5.622 1.521 1.00 90.12 237 SER A CA 1
ATOM 1830 C C . SER A 1 237 ? -8.179 6.654 0.560 1.00 90.12 237 SER A C 1
ATOM 1832 O O . SER A 1 237 ? -7.563 6.309 -0.447 1.00 90.12 237 SER A O 1
ATOM 1834 N N . GLY A 1 238 ? -8.351 7.939 0.883 1.00 85.19 238 GLY A N 1
ATOM 1835 C CA . GLY A 1 238 ? -7.983 9.066 0.018 1.00 85.19 238 GLY A CA 1
ATOM 1836 C C . GLY A 1 238 ? -9.190 9.717 -0.662 1.00 85.19 238 GLY A C 1
ATOM 1837 O O . GLY A 1 238 ? -9.290 10.940 -0.616 1.00 85.19 238 GLY A O 1
ATOM 1838 N N . GLY A 1 239 ? -10.127 8.906 -1.177 1.00 84.50 239 GLY A N 1
ATOM 1839 C CA . GLY A 1 239 ? -11.376 9.359 -1.813 1.00 84.50 239 GLY A CA 1
ATOM 1840 C C . GLY A 1 239 ? -12.647 9.043 -1.010 1.00 84.50 239 GLY A C 1
ATOM 1841 O O . GLY A 1 239 ? -13.507 9.907 -0.854 1.00 84.50 239 GLY A O 1
ATOM 1842 N N . ASP A 1 240 ? -12.731 7.854 -0.401 1.00 91.69 240 ASP A N 1
ATOM 1843 C CA . ASP A 1 240 ? -14.038 7.247 -0.069 1.00 91.69 240 ASP A CA 1
ATOM 1844 C C . ASP A 1 240 ? -14.508 7.449 1.387 1.00 91.69 240 ASP A C 1
ATOM 1846 O O . ASP A 1 240 ? -15.506 6.878 1.829 1.00 91.69 240 ASP A O 1
ATOM 1850 N N . ASN A 1 241 ? -13.769 8.224 2.190 1.00 90.69 241 ASN A N 1
ATOM 1851 C CA . ASN A 1 241 ? -14.050 8.425 3.622 1.00 90.69 241 ASN A CA 1
ATOM 1852 C C . ASN A 1 241 ? -14.271 7.101 4.406 1.00 90.69 241 ASN A C 1
ATO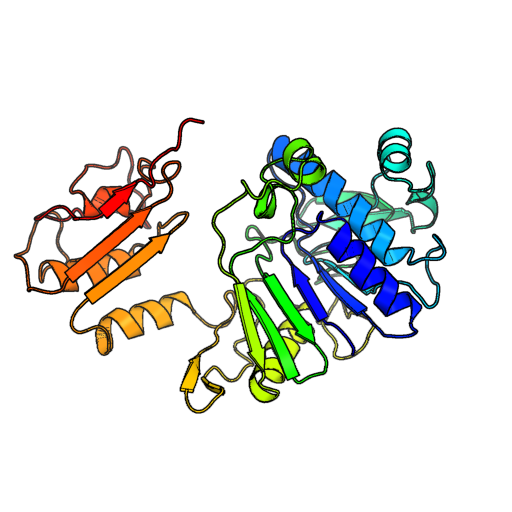M 1854 O O . ASN A 1 241 ? -15.217 6.960 5.189 1.00 90.69 241 ASN A O 1
ATOM 1858 N N . ALA A 1 242 ? -13.380 6.122 4.209 1.00 92.81 242 ALA A N 1
ATOM 1859 C CA . ALA A 1 242 ? -13.488 4.787 4.807 1.00 92.81 242 ALA A CA 1
ATOM 1860 C C . ALA A 1 242 ? -13.675 4.809 6.341 1.00 92.81 242 ALA A C 1
ATOM 1862 O O . ALA A 1 242 ? -14.517 4.088 6.876 1.00 92.81 242 ALA A O 1
ATOM 1863 N N . LEU A 1 243 ? -12.959 5.682 7.064 1.00 92.69 243 LEU A N 1
ATOM 1864 C CA . LEU A 1 243 ? -13.107 5.816 8.523 1.00 92.69 243 LEU A CA 1
ATOM 1865 C C . LEU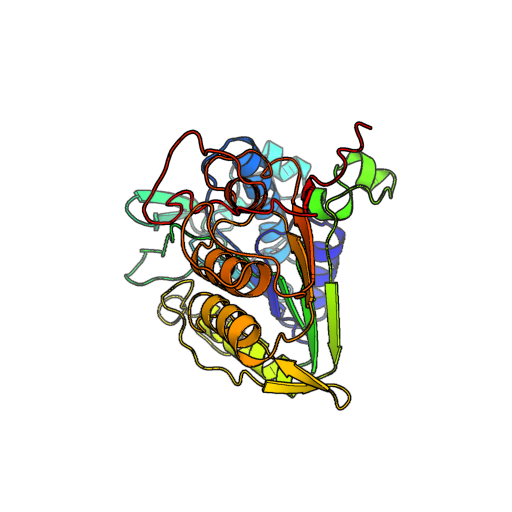 A 1 243 ? -14.487 6.355 8.926 1.00 92.69 243 LEU A C 1
ATOM 1867 O O . LEU A 1 243 ? -15.085 5.863 9.883 1.00 92.69 243 LEU A O 1
ATOM 1871 N N . GLY A 1 244 ? -15.042 7.303 8.165 1.00 94.38 244 GLY A N 1
ATOM 1872 C CA . GLY A 1 244 ? -16.407 7.781 8.376 1.00 94.38 244 GLY A CA 1
ATOM 1873 C C . GLY A 1 244 ? -17.444 6.667 8.220 1.00 94.38 244 GLY A C 1
ATOM 1874 O O . GLY A 1 244 ? -18.397 6.601 8.998 1.00 94.38 244 GLY A O 1
ATOM 1875 N N . LYS A 1 245 ? -17.233 5.744 7.274 1.00 94.19 245 LYS A N 1
ATOM 1876 C CA . LYS A 1 245 ? -18.090 4.562 7.078 1.00 94.19 245 LYS A CA 1
ATOM 1877 C C . LYS A 1 245 ? -17.982 3.575 8.234 1.00 94.19 245 LYS A C 1
ATOM 1879 O O . LYS A 1 245 ? -19.011 3.147 8.754 1.00 94.19 245 LYS A O 1
ATOM 1884 N N . VAL A 1 246 ? -16.769 3.286 8.712 1.00 94.81 246 VAL A N 1
ATOM 1885 C CA . VAL A 1 246 ? -16.565 2.482 9.932 1.00 94.81 246 VAL A CA 1
ATOM 1886 C C . VAL A 1 246 ? -17.306 3.108 11.116 1.00 94.81 246 VAL A C 1
ATOM 1888 O O . VAL A 1 246 ? -18.051 2.423 11.819 1.00 94.81 246 VAL A O 1
ATOM 1891 N N . ASN A 1 247 ? -17.186 4.422 11.302 1.00 96.12 247 ASN A N 1
ATOM 1892 C CA . ASN A 1 247 ? -17.863 5.117 12.391 1.00 96.12 247 ASN A CA 1
ATOM 1893 C C . ASN A 1 247 ? -19.399 5.087 12.262 1.00 96.12 247 ASN A C 1
ATOM 1895 O O . ASN A 1 247 ? -20.120 4.908 13.251 1.00 96.12 247 ASN A O 1
ATOM 1899 N N . GLN A 1 248 ? -19.918 5.201 11.035 1.00 95.44 248 GLN A N 1
ATOM 1900 C CA . GLN A 1 248 ? -21.341 5.034 10.742 1.00 95.44 248 GLN A CA 1
ATOM 1901 C C . GLN A 1 248 ? -21.824 3.625 11.116 1.00 95.44 248 GLN A C 1
ATOM 1903 O O . GLN A 1 248 ? -22.886 3.500 11.736 1.00 95.44 248 GLN A O 1
ATOM 1908 N N . TYR A 1 249 ? -21.055 2.576 10.803 1.00 94.38 249 TYR A N 1
ATOM 1909 C CA . TYR A 1 249 ? -21.373 1.198 11.193 1.00 94.38 249 TYR A CA 1
ATOM 1910 C C . TYR A 1 249 ? -21.422 1.017 12.704 1.00 94.38 249 TYR A C 1
ATOM 1912 O O . TYR A 1 249 ? -22.397 0.469 13.227 1.00 94.38 249 TYR A O 1
ATOM 1920 N N . LEU A 1 250 ? -20.416 1.528 13.413 1.00 95.62 250 LEU A N 1
ATOM 1921 C CA . LEU A 1 250 ? -20.377 1.479 14.872 1.00 95.62 250 LEU A CA 1
ATOM 1922 C C . LEU A 1 250 ? -21.597 2.164 15.482 1.00 95.62 250 LEU A C 1
ATOM 1924 O O . LEU A 1 250 ? -22.253 1.608 16.361 1.00 95.62 250 LEU A O 1
ATOM 1928 N N . THR A 1 251 ? -21.956 3.340 14.972 1.00 94.94 251 THR A N 1
ATOM 1929 C CA . THR A 1 251 ? -23.086 4.116 15.487 1.00 94.94 251 THR A CA 1
ATOM 1930 C C . THR A 1 251 ? -24.420 3.416 15.225 1.00 94.94 251 THR A C 1
ATOM 1932 O O . THR A 1 251 ? -25.199 3.210 16.158 1.00 94.94 251 THR A O 1
ATOM 1935 N N . SER A 1 252 ? -24.673 3.026 13.974 1.00 93.75 252 SER A N 1
ATOM 1936 C CA . SER A 1 252 ? -26.005 2.629 13.492 1.00 93.75 252 SER A CA 1
ATOM 1937 C C . SER A 1 252 ? -26.299 1.130 13.542 1.00 93.75 252 SER A C 1
ATOM 1939 O O . SER A 1 252 ? -27.464 0.749 13.619 1.00 93.75 252 SER A O 1
ATOM 1941 N N . SER A 1 253 ? -25.270 0.284 13.476 1.00 93.75 253 SER A N 1
ATOM 1942 C CA . SER A 1 253 ? -25.433 -1.149 13.198 1.00 93.75 253 SER A CA 1
ATOM 1943 C C . SER A 1 253 ? -24.815 -2.047 14.270 1.00 93.75 253 SER A C 1
ATOM 1945 O O . SER A 1 253 ? -25.366 -3.106 14.575 1.00 93.75 253 SER A O 1
ATOM 1947 N N . ALA A 1 254 ? -23.703 -1.635 14.888 1.00 94.50 254 ALA A N 1
ATOM 1948 C CA . ALA A 1 254 ? -23.091 -2.389 15.978 1.00 94.50 254 ALA A CA 1
ATOM 1949 C C . ALA A 1 254 ? -23.922 -2.236 17.264 1.00 94.50 254 ALA A C 1
ATOM 1951 O O . ALA A 1 254 ? -23.883 -1.200 17.930 1.00 94.50 254 ALA A O 1
ATOM 1952 N N . ASN A 1 255 ? -24.692 -3.271 17.612 1.00 94.25 255 ASN A N 1
ATOM 1953 C CA . ASN A 1 255 ? -25.632 -3.239 18.744 1.00 94.25 255 ASN A CA 1
ATOM 1954 C C . ASN A 1 255 ? -25.170 -4.031 19.971 1.00 94.25 255 ASN A C 1
ATOM 1956 O O . ASN A 1 255 ? -25.687 -3.811 21.062 1.00 94.25 255 ASN A O 1
ATOM 1960 N N . THR A 1 256 ? -24.230 -4.962 19.805 1.00 95.19 256 THR A N 1
ATOM 1961 C CA . THR A 1 256 ? -23.873 -5.917 20.865 1.00 95.19 256 THR A CA 1
ATOM 1962 C C . THR A 1 256 ? -22.397 -5.885 21.213 1.00 95.19 256 THR A C 1
ATOM 1964 O O . THR A 1 256 ? -22.066 -5.879 22.395 1.00 95.19 256 THR A O 1
ATOM 1967 N N . ASN A 1 257 ? -21.517 -5.892 20.213 1.00 95.50 257 ASN A N 1
ATOM 1968 C CA . ASN A 1 257 ? -20.083 -5.944 20.444 1.00 95.50 257 ASN A CA 1
ATOM 1969 C C . ASN A 1 257 ? -19.276 -5.297 19.316 1.00 95.50 257 ASN A C 1
ATOM 1971 O O . ASN A 1 257 ? -19.783 -5.124 18.205 1.00 95.50 257 ASN A O 1
ATOM 1975 N N . THR A 1 258 ? -18.017 -4.999 19.634 1.00 95.06 258 THR A N 1
ATOM 1976 C CA . THR A 1 258 ? -16.949 -4.679 18.681 1.00 95.06 258 THR A CA 1
ATOM 1977 C C . THR A 1 258 ? -15.665 -5.360 19.142 1.00 95.06 258 THR A C 1
ATOM 1979 O O . THR A 1 258 ? -15.189 -5.093 20.247 1.00 95.06 258 THR A O 1
ATOM 1982 N N . TYR A 1 259 ? -15.081 -6.205 18.287 1.00 95.56 259 TYR A N 1
ATOM 1983 C CA . TYR A 1 259 ? -13.788 -6.846 18.537 1.00 95.56 259 TYR A CA 1
ATOM 1984 C C . TYR A 1 259 ? -12.763 -6.446 17.481 1.00 95.56 259 TYR A C 1
ATOM 1986 O O . TYR A 1 259 ? -13.103 -6.367 16.301 1.00 95.56 259 TYR A O 1
ATOM 1994 N N . PHE A 1 260 ? -11.514 -6.218 17.888 1.00 93.94 260 PHE A N 1
ATOM 1995 C CA . PHE A 1 260 ? -10.465 -5.775 16.969 1.00 93.94 260 PHE A CA 1
ATOM 1996 C C . PHE A 1 260 ? -9.072 -6.310 17.322 1.00 93.94 260 PHE A C 1
ATOM 1998 O O . PHE A 1 260 ? -8.745 -6.530 18.483 1.00 93.94 260 PHE A O 1
ATOM 2005 N N . ASN A 1 261 ? -8.233 -6.447 16.296 1.00 93.38 261 ASN A N 1
ATOM 2006 C CA . ASN A 1 261 ? -6.780 -6.559 16.413 1.00 93.38 261 ASN A CA 1
ATOM 2007 C C . ASN A 1 261 ? -6.188 -5.441 15.557 1.00 93.38 261 ASN A C 1
ATOM 2009 O O . ASN A 1 261 ? -6.578 -5.309 14.396 1.00 93.38 261 ASN A O 1
ATOM 2013 N N . ILE A 1 262 ? -5.298 -4.622 16.112 1.00 93.62 262 ILE A N 1
ATOM 2014 C CA . ILE A 1 262 ? -4.839 -3.410 15.432 1.00 93.62 262 ILE A CA 1
ATOM 2015 C C . ILE A 1 262 ? -3.346 -3.170 15.637 1.00 93.62 262 ILE A C 1
ATOM 2017 O O . ILE A 1 262 ? -2.816 -3.347 16.732 1.00 93.62 262 ILE A O 1
ATOM 2021 N N . PHE A 1 263 ? -2.676 -2.740 14.569 1.00 92.69 263 PHE A N 1
ATOM 2022 C CA . PHE A 1 263 ? -1.266 -2.362 14.622 1.00 92.69 263 PHE A CA 1
ATOM 2023 C C . PHE A 1 263 ? -1.087 -1.057 15.408 1.00 92.69 263 PHE A C 1
ATOM 2025 O O . PHE A 1 263 ? -0.435 -1.034 16.442 1.00 92.69 263 PHE A O 1
ATOM 2032 N N . ALA A 1 264 ? -1.755 0.015 14.982 1.00 93.38 264 ALA A N 1
ATOM 2033 C CA . ALA A 1 264 ? -1.770 1.302 15.668 1.00 93.38 264 ALA A CA 1
ATOM 2034 C C . ALA A 1 264 ? -3.139 1.969 15.494 1.00 93.38 264 ALA A C 1
ATOM 2036 O O . ALA A 1 264 ? -3.776 1.806 14.453 1.00 93.38 264 ALA A O 1
ATOM 2037 N N . TRP A 1 265 ? -3.590 2.729 16.493 1.00 94.75 265 TRP A N 1
ATOM 2038 C CA . TRP A 1 265 ? -4.870 3.435 16.429 1.00 94.75 265 TRP A CA 1
ATOM 2039 C C . TRP A 1 265 ? -4.806 4.772 17.170 1.00 94.75 265 TRP A C 1
ATOM 2041 O O . TRP A 1 265 ? -4.559 4.812 18.375 1.00 94.75 265 TRP A O 1
ATOM 2051 N N . SER A 1 266 ? -5.044 5.851 16.422 1.00 93.94 266 SER A N 1
ATOM 2052 C CA . SER A 1 266 ? -5.090 7.237 16.904 1.00 93.94 266 SER A CA 1
ATOM 2053 C C . SER A 1 266 ? -6.373 7.994 16.528 1.00 93.94 266 SER A C 1
ATOM 2055 O O . SER A 1 266 ? -6.525 9.142 16.920 1.00 93.94 266 SER A O 1
ATOM 2057 N N . ASP A 1 267 ? -7.289 7.405 15.750 1.00 94.56 267 ASP A N 1
ATOM 2058 C CA . ASP A 1 267 ? -8.547 8.057 15.369 1.00 94.56 267 ASP A CA 1
ATOM 2059 C C . ASP A 1 267 ? -9.471 8.254 16.584 1.00 94.56 267 ASP A C 1
ATOM 2061 O O . ASP A 1 267 ? -10.069 7.296 17.091 1.00 94.56 267 ASP A O 1
ATOM 2065 N N . GLN A 1 268 ? -9.590 9.507 17.030 1.00 94.44 268 GLN A N 1
ATOM 2066 C CA . GLN A 1 268 ? -10.397 9.879 18.191 1.00 94.44 268 GLN A CA 1
ATOM 2067 C C . GLN A 1 268 ? -11.903 9.739 17.942 1.00 94.44 268 GLN A C 1
ATOM 2069 O O . GLN A 1 268 ? -12.650 9.435 18.866 1.00 94.44 268 GLN A O 1
ATOM 2074 N N . THR A 1 269 ? -12.376 9.916 16.705 1.00 95.44 269 THR A N 1
ATOM 2075 C CA . THR A 1 269 ? -13.819 9.885 16.402 1.00 95.44 269 THR A CA 1
ATOM 2076 C C . THR A 1 269 ? -14.407 8.492 16.637 1.00 95.44 269 THR A C 1
ATOM 2078 O O . THR A 1 269 ? -15.466 8.343 17.258 1.00 95.44 269 THR A O 1
ATOM 2081 N N . ILE A 1 270 ? -13.708 7.455 16.173 1.00 95.56 270 ILE A N 1
ATOM 2082 C CA . ILE A 1 270 ? -14.065 6.054 16.410 1.00 95.56 270 ILE A CA 1
ATOM 2083 C C . ILE A 1 270 ? -13.962 5.733 17.906 1.00 95.56 270 ILE A C 1
ATOM 2085 O O . ILE A 1 270 ? -14.846 5.072 18.457 1.00 95.56 270 ILE A O 1
ATOM 2089 N N . LEU A 1 271 ? -12.917 6.223 18.579 1.00 95.88 271 LEU A N 1
ATOM 2090 C CA . LEU A 1 271 ? -12.701 6.006 20.010 1.00 95.88 271 LEU A CA 1
ATOM 2091 C C . LEU A 1 271 ? -13.826 6.612 20.863 1.00 95.88 271 LEU A C 1
ATOM 2093 O O . LEU A 1 271 ? -14.377 5.926 21.726 1.00 95.88 271 LEU A O 1
ATOM 2097 N N . ASP A 1 272 ? -14.225 7.851 20.586 1.00 95.88 272 ASP A N 1
ATOM 2098 C CA . ASP A 1 272 ? -15.316 8.540 21.280 1.00 95.88 272 ASP A CA 1
ATOM 2099 C C . ASP A 1 272 ? -16.659 7.835 21.045 1.00 95.88 272 ASP A C 1
ATOM 2101 O O . ASP A 1 272 ? -17.458 7.660 21.970 1.00 95.88 272 ASP A O 1
ATOM 2105 N N . THR A 1 273 ? -16.897 7.357 19.821 1.00 96.94 273 THR A N 1
ATOM 2106 C CA . THR A 1 273 ? -18.093 6.570 19.485 1.00 96.94 273 THR A CA 1
ATOM 2107 C C . THR A 1 273 ? -18.151 5.281 20.302 1.00 96.94 273 THR A C 1
ATOM 2109 O O . THR A 1 273 ? -19.199 4.936 20.860 1.00 96.94 273 THR A O 1
ATOM 2112 N N . LEU A 1 274 ? -17.022 4.584 20.431 1.00 96.81 274 LEU A N 1
ATOM 2113 C CA . LEU A 1 274 ? -16.920 3.376 21.244 1.00 96.81 274 LEU A CA 1
ATOM 2114 C C . LEU A 1 274 ? -17.042 3.668 22.741 1.00 96.81 274 LEU A C 1
ATOM 2116 O O . LEU A 1 274 ? -17.710 2.906 23.435 1.00 96.81 274 LEU A O 1
ATOM 2120 N N . LYS A 1 275 ? -16.521 4.797 23.231 1.00 96.88 275 LYS A N 1
ATOM 2121 C CA . LYS A 1 275 ? -16.724 5.239 24.618 1.00 96.88 275 LYS A CA 1
ATOM 2122 C C . LYS A 1 275 ? -18.206 5.434 24.933 1.00 96.88 275 LYS A C 1
ATOM 2124 O O . LYS A 1 275 ? -18.689 4.964 25.962 1.00 96.88 275 LYS A O 1
ATOM 2129 N N . VAL A 1 276 ? -18.955 6.083 24.039 1.00 97.25 276 VAL A N 1
ATOM 2130 C CA . VAL A 1 276 ? -20.409 6.252 24.202 1.00 97.25 276 VAL A CA 1
ATOM 2131 C C . VAL A 1 276 ? -21.120 4.901 24.169 1.00 97.25 276 VAL A C 1
ATOM 2133 O O . VAL A 1 276 ? -22.007 4.668 24.990 1.00 97.25 276 VAL A O 1
ATOM 2136 N N . LYS A 1 277 ? -20.722 3.987 23.277 1.00 96.81 277 LYS A N 1
ATOM 2137 C CA . LYS A 1 277 ? -21.263 2.620 23.258 1.00 96.81 277 LYS A CA 1
ATOM 2138 C C . LYS A 1 277 ? -20.968 1.884 24.564 1.00 96.81 277 LYS A C 1
ATOM 2140 O O . LYS A 1 277 ? -21.879 1.255 25.080 1.00 96.81 277 LYS A O 1
ATOM 2145 N N . TRP A 1 278 ? -19.760 1.993 25.112 1.00 96.50 278 TRP A N 1
ATOM 2146 C CA . TRP A 1 278 ? -19.307 1.310 26.330 1.00 96.50 278 TRP A CA 1
ATOM 2147 C C . TRP A 1 278 ? -19.929 1.873 27.613 1.00 96.50 278 TRP A C 1
ATOM 2149 O O . TRP A 1 278 ? -20.440 1.113 28.435 1.00 96.50 278 TRP A O 1
ATOM 2159 N N . GLU A 1 279 ? -19.928 3.199 27.783 1.00 96.25 279 GLU A N 1
ATOM 2160 C CA . GLU A 1 279 ? -20.228 3.866 29.064 1.00 96.25 279 GLU A CA 1
ATOM 2161 C C . GLU A 1 279 ? -21.402 4.851 29.009 1.00 96.25 279 GLU A C 1
ATOM 2163 O O . GLU A 1 279 ? -21.710 5.506 30.010 1.00 96.25 279 GLU A O 1
ATOM 2168 N N . GLY A 1 280 ? -22.028 5.031 27.844 1.00 96.81 280 GLY A N 1
ATOM 2169 C CA . GLY A 1 280 ? -23.162 5.941 27.662 1.00 96.81 280 GLY A CA 1
ATOM 2170 C C . GLY A 1 280 ? -22.819 7.426 27.815 1.00 96.81 280 GLY A C 1
ATOM 2171 O O . GLY A 1 280 ? -23.725 8.243 27.963 1.00 96.81 280 GLY A O 1
ATOM 2172 N N . SER A 1 281 ? -21.535 7.794 27.816 1.00 96.62 281 SER A N 1
ATOM 2173 C CA . SER A 1 281 ? -21.074 9.163 28.057 1.00 96.62 281 SER A CA 1
ATOM 2174 C C . SER A 1 281 ? -19.885 9.510 27.162 1.00 96.62 281 SER A C 1
ATOM 2176 O O . SER A 1 281 ? -18.929 8.738 27.125 1.00 96.62 281 SER A O 1
ATOM 2178 N N . PRO A 1 282 ? -19.882 10.684 26.509 1.00 96.00 282 PRO A N 1
ATOM 2179 C CA . PRO A 1 282 ? -18.720 11.179 25.774 1.00 96.00 282 PRO A CA 1
ATOM 2180 C C . PRO A 1 282 ? -17.699 11.884 26.682 1.00 96.00 282 PRO A C 1
ATOM 2182 O O . PRO A 1 282 ? -16.595 12.183 26.253 1.00 96.00 282 PRO A O 1
ATOM 2185 N N . SER A 1 283 ? -18.049 12.196 27.934 1.00 97.38 283 SER A N 1
ATOM 2186 C CA . SER A 1 283 ? -17.193 12.998 28.816 1.00 97.38 283 SER A CA 1
ATOM 2187 C C . SER A 1 283 ? -16.087 12.178 29.489 1.00 97.38 283 SER A C 1
ATOM 2189 O O . SER A 1 283 ? -16.313 11.037 29.905 1.00 97.38 283 SER A O 1
ATOM 2191 N N . ASP A 1 284 ? -14.912 12.798 29.644 1.00 97.50 284 ASP A N 1
ATOM 2192 C CA . ASP A 1 284 ? -13.749 12.248 30.355 1.00 97.50 284 ASP A CA 1
ATOM 2193 C C . ASP A 1 284 ? -14.139 11.718 31.742 1.00 97.50 284 ASP A C 1
ATOM 2195 O O . ASP A 1 284 ? -14.819 12.404 32.513 1.00 97.50 284 ASP A O 1
ATOM 2199 N N . MET A 1 285 ? -13.729 10.483 32.047 1.00 96.94 285 MET A N 1
ATOM 2200 C CA . MET A 1 285 ? -13.948 9.811 33.336 1.00 96.94 285 MET A CA 1
ATOM 2201 C C . MET A 1 285 ? -15.412 9.803 33.825 1.00 96.94 285 MET A C 1
ATOM 2203 O O . MET A 1 285 ? -15.683 9.705 35.025 1.00 96.94 285 MET A O 1
ATOM 2207 N N . GLN A 1 286 ? -16.379 9.853 32.905 1.00 97.50 286 GLN A N 1
ATOM 2208 C CA . GLN A 1 286 ? -17.816 9.778 33.188 1.00 97.50 286 GLN A CA 1
ATOM 2209 C C . GLN A 1 286 ? -18.493 8.635 32.426 1.00 97.50 286 GLN A C 1
ATOM 2211 O O . GLN A 1 286 ? -17.998 8.192 31.395 1.00 97.50 286 GLN A O 1
ATOM 2216 N N . GLY A 1 287 ? -19.648 8.192 32.939 1.00 96.75 287 GLY A N 1
ATOM 2217 C CA . GLY A 1 287 ? -20.457 7.115 32.360 1.00 96.75 287 GLY A CA 1
ATOM 2218 C C . GLY A 1 287 ? -20.698 5.929 33.300 1.00 96.75 287 GLY A C 1
ATOM 2219 O O . GLY A 1 287 ? -20.315 5.939 34.479 1.00 96.75 287 GLY A O 1
ATOM 2220 N N . SER A 1 288 ? -21.396 4.919 32.789 1.00 97.25 288 SER A N 1
ATOM 2221 C CA . SER A 1 288 ? -21.657 3.610 33.407 1.00 97.25 288 SER A CA 1
ATOM 2222 C C . SER A 1 288 ? -21.810 2.562 32.308 1.00 97.25 288 SER A C 1
ATOM 2224 O O . SER A 1 288 ? -22.353 2.876 31.254 1.00 97.25 288 SER A O 1
ATOM 2226 N N . LEU A 1 289 ? -21.356 1.331 32.558 1.00 96.62 289 LEU A N 1
ATOM 2227 C CA . LEU A 1 289 ? -21.402 0.253 31.566 1.00 96.62 289 LEU A CA 1
ATOM 2228 C C . LEU A 1 289 ? -22.815 0.066 30.995 1.00 96.62 289 LEU A C 1
ATOM 2230 O O . LEU A 1 289 ? -23.771 -0.146 31.743 1.00 96.62 289 LEU A O 1
ATOM 2234 N N . THR A 1 290 ? -22.933 0.121 29.672 1.00 96.50 290 THR A N 1
ATOM 2235 C CA . THR A 1 290 ? -24.209 -0.037 28.951 1.00 96.50 290 THR A CA 1
ATOM 2236 C C . THR A 1 290 ? -24.571 -1.503 28.703 1.00 96.50 290 THR A C 1
ATOM 2238 O O . THR A 1 290 ? -25.731 -1.814 28.439 1.00 96.50 290 THR A O 1
ATOM 2241 N N . GLY A 1 291 ? -23.578 -2.400 28.766 1.00 95.44 291 GLY A N 1
ATOM 2242 C CA . GLY A 1 291 ? -23.681 -3.801 28.351 1.00 95.44 291 GLY A CA 1
ATOM 2243 C C . GLY A 1 291 ? -23.188 -4.085 26.925 1.00 95.44 291 GLY A C 1
ATOM 2244 O O . GLY A 1 291 ? -23.201 -5.244 26.518 1.00 95.44 291 GLY A O 1
ATOM 2245 N N . PHE A 1 292 ? -22.742 -3.072 26.176 1.00 96.44 292 PHE A N 1
ATOM 2246 C CA . PHE A 1 292 ? -22.025 -3.269 24.911 1.00 96.44 292 PHE A CA 1
ATOM 2247 C C . PHE A 1 292 ? -20.641 -3.881 25.180 1.00 96.44 292 PHE A C 1
ATOM 2249 O O . PHE A 1 292 ? -19.932 -3.398 26.054 1.00 96.44 292 PHE A O 1
ATOM 2256 N N . ASP A 1 293 ? -20.247 -4.936 24.465 1.00 95.12 293 ASP A N 1
ATOM 2257 C CA . ASP A 1 293 ? -19.001 -5.675 24.727 1.00 95.12 293 ASP A CA 1
ATOM 2258 C C . ASP A 1 293 ? -17.879 -5.251 23.766 1.00 95.12 293 ASP A C 1
ATOM 2260 O O . ASP A 1 293 ? -17.953 -5.486 22.560 1.00 95.12 293 ASP A O 1
ATOM 2264 N N . ILE A 1 294 ? -16.823 -4.636 24.295 1.00 95.31 294 ILE A N 1
ATOM 2265 C CA . ILE A 1 294 ? -15.640 -4.223 23.528 1.00 95.31 294 ILE A CA 1
ATOM 2266 C C . ILE A 1 294 ? -14.475 -5.093 23.955 1.00 95.31 294 ILE A C 1
ATOM 2268 O O . ILE A 1 294 ? -14.301 -5.313 25.145 1.00 95.31 294 ILE A O 1
ATOM 2272 N N . LYS A 1 295 ? -13.687 -5.597 23.003 1.00 94.50 295 LYS A N 1
ATOM 2273 C CA . LYS A 1 295 ? -12.422 -6.297 23.271 1.00 94.50 295 LYS A CA 1
ATOM 2274 C C . LYS A 1 295 ? -11.439 -6.021 22.152 1.00 94.50 295 LYS A C 1
ATOM 2276 O O . LYS A 1 295 ? -11.833 -5.966 20.989 1.00 94.50 295 LYS A O 1
ATOM 2281 N N . GLY A 1 296 ? -10.157 -5.953 22.469 1.00 94.44 296 GLY A N 1
ATOM 2282 C CA . GLY A 1 296 ? -9.175 -5.875 21.404 1.00 94.44 296 GLY A CA 1
ATOM 2283 C C . GLY A 1 296 ? -7.736 -6.044 21.829 1.00 94.44 296 GLY A C 1
ATOM 2284 O O . GLY A 1 296 ? -7.396 -6.027 23.014 1.00 94.44 296 GLY A O 1
ATOM 2285 N N . VAL A 1 297 ? -6.899 -6.233 20.820 1.00 94.62 297 VAL A N 1
ATOM 2286 C CA . VAL A 1 297 ? -5.458 -6.393 20.972 1.00 94.62 297 VAL A CA 1
ATOM 2287 C C . VAL A 1 297 ? -4.754 -5.327 20.146 1.00 94.62 297 VAL A C 1
ATOM 2289 O O . VAL A 1 297 ? -5.021 -5.176 18.954 1.00 94.62 297 VAL A O 1
ATOM 2292 N N . PHE A 1 298 ? -3.854 -4.592 20.787 1.00 95.19 298 PHE A N 1
ATOM 2293 C CA . PHE A 1 298 ? -2.974 -3.624 20.134 1.00 95.19 298 PHE A CA 1
ATOM 2294 C C . PHE A 1 298 ? -1.589 -4.226 19.970 1.00 95.19 298 PHE A C 1
ATOM 2296 O O . PHE A 1 298 ? -1.136 -4.942 20.860 1.00 95.19 298 PHE A O 1
ATOM 2303 N N . ASP A 1 299 ? -0.867 -3.871 18.913 1.00 93.50 299 ASP A N 1
ATOM 2304 C CA . ASP A 1 299 ? 0.561 -4.169 18.859 1.00 93.50 299 ASP A CA 1
ATOM 2305 C C . ASP A 1 299 ? 1.297 -3.530 20.054 1.00 93.50 299 ASP A C 1
ATOM 2307 O O . ASP A 1 299 ? 1.076 -2.367 20.427 1.00 93.50 299 ASP A O 1
ATOM 2311 N N . SER A 1 300 ? 2.181 -4.308 20.679 1.00 93.00 300 SER A N 1
ATOM 2312 C CA . SER A 1 300 ? 2.927 -3.901 21.871 1.00 93.00 300 SER A CA 1
ATOM 2313 C C . SER A 1 300 ? 3.759 -2.628 21.681 1.00 93.00 300 SER A C 1
ATOM 2315 O O . SER A 1 300 ? 3.948 -1.883 22.645 1.00 93.00 300 SER A O 1
ATOM 2317 N N . ASN A 1 301 ? 4.216 -2.341 20.458 1.00 92.31 301 ASN A N 1
ATOM 2318 C CA . ASN A 1 301 ? 5.020 -1.156 20.156 1.00 92.31 301 ASN A CA 1
ATOM 2319 C C . ASN A 1 301 ? 4.206 0.143 20.255 1.00 92.31 301 ASN A C 1
ATOM 2321 O O . ASN A 1 301 ? 4.751 1.202 20.588 1.00 92.31 301 ASN A O 1
ATOM 2325 N N . TYR A 1 302 ? 2.893 0.067 20.017 1.00 94.56 302 TYR A N 1
ATOM 2326 C CA . TYR A 1 302 ? 2.004 1.230 20.007 1.00 94.56 302 TYR A CA 1
ATOM 2327 C C . TYR A 1 302 ? 1.145 1.356 21.270 1.00 94.56 302 TYR A C 1
ATOM 2329 O O . TYR A 1 302 ? 0.665 2.441 21.584 1.00 94.56 302 TYR A O 1
ATOM 2337 N N . TRP A 1 303 ? 1.043 0.292 22.071 1.00 94.75 303 TRP A N 1
ATOM 2338 C CA . TRP A 1 303 ? 0.239 0.230 23.298 1.00 94.75 303 TRP A CA 1
ATOM 2339 C C . TRP A 1 303 ? 0.469 1.363 24.320 1.00 94.75 303 TRP A C 1
ATOM 2341 O O . TRP A 1 303 ? -0.455 1.731 25.055 1.00 94.75 303 TRP A O 1
ATOM 2351 N N . ASN A 1 304 ? 1.696 1.883 24.417 1.00 94.06 304 ASN A N 1
ATOM 2352 C CA . ASN A 1 304 ? 2.087 2.913 25.391 1.00 94.06 304 ASN A CA 1
ATOM 2353 C C . ASN A 1 304 ? 2.370 4.283 24.762 1.00 94.06 304 ASN A C 1
ATOM 2355 O O . ASN A 1 304 ? 2.835 5.185 25.460 1.00 94.06 304 ASN A O 1
ATOM 2359 N N . GLN A 1 305 ? 2.125 4.453 23.463 1.00 95.75 305 GLN A N 1
ATOM 2360 C CA . GLN A 1 305 ? 2.327 5.747 22.819 1.00 95.75 305 GLN A CA 1
ATOM 2361 C C . GLN A 1 305 ? 1.285 6.735 23.337 1.00 95.75 305 GLN A C 1
ATOM 2363 O O . GLN A 1 305 ? 0.117 6.381 23.468 1.00 95.75 305 GLN A O 1
ATOM 2368 N N . TRP A 1 306 ? 1.695 7.971 23.635 1.00 95.38 306 TRP A N 1
ATOM 2369 C CA . TRP A 1 306 ? 0.808 8.975 24.243 1.00 95.38 306 TRP A CA 1
ATOM 2370 C C . TRP A 1 306 ? -0.433 9.269 23.392 1.00 95.38 306 TRP A C 1
ATOM 2372 O O . TRP A 1 306 ? -1.472 9.611 23.940 1.00 95.38 306 TRP A O 1
ATOM 2382 N N . TRP A 1 307 ? -0.313 9.103 22.073 1.00 95.12 307 TRP A N 1
ATOM 2383 C CA . TRP A 1 307 ? -1.377 9.311 21.098 1.00 95.12 307 TRP A CA 1
ATOM 2384 C C . TRP A 1 307 ? -2.258 8.070 20.870 1.00 95.12 307 TRP A C 1
ATOM 2386 O O . TRP A 1 307 ? -3.241 8.158 20.137 1.00 95.12 307 TRP A O 1
ATOM 2396 N N . SER A 1 308 ? -1.920 6.915 21.451 1.00 96.12 308 SER A N 1
ATOM 2397 C CA . SER A 1 308 ? -2.649 5.665 21.223 1.00 96.12 308 SER A CA 1
ATOM 2398 C C . SER A 1 308 ? -4.012 5.672 21.909 1.00 96.12 308 SER A C 1
ATOM 2400 O O . SER A 1 308 ? -4.120 6.011 23.089 1.00 96.12 308 SER A O 1
ATOM 2402 N N . ALA A 1 309 ? -5.036 5.178 21.211 1.00 95.75 309 ALA A N 1
ATOM 2403 C CA . ALA A 1 309 ? -6.377 4.977 21.759 1.00 95.75 309 ALA A CA 1
ATOM 2404 C C . ALA A 1 309 ? -6.380 4.097 23.024 1.00 95.75 309 ALA A C 1
ATOM 2406 O O . ALA A 1 309 ? -7.194 4.288 23.928 1.00 95.75 309 ALA A O 1
ATOM 2407 N N . SER A 1 310 ? -5.414 3.178 23.144 1.00 95.81 310 SER A N 1
ATOM 2408 C CA . SER A 1 310 ? -5.229 2.342 24.335 1.00 95.81 310 SER A CA 1
ATOM 2409 C C . SER A 1 310 ? -4.983 3.144 25.617 1.00 95.81 310 SER A C 1
ATOM 2411 O O . SER A 1 310 ? -5.197 2.608 26.704 1.00 95.81 310 SER A O 1
ATOM 2413 N N . ILE A 1 311 ? -4.502 4.390 25.546 1.00 96.06 311 ILE A N 1
ATOM 2414 C CA . ILE A 1 311 ? -4.311 5.249 26.722 1.00 96.06 311 ILE A CA 1
ATOM 2415 C C . ILE A 1 311 ? -5.675 5.630 27.309 1.00 96.06 311 ILE A C 1
ATOM 2417 O O . ILE A 1 311 ? -5.932 5.362 28.484 1.00 96.06 311 ILE A O 1
ATOM 2421 N N . ASP A 1 312 ? -6.571 6.149 26.472 1.00 95.69 312 ASP A N 1
ATOM 2422 C CA . ASP A 1 312 ? -7.919 6.579 26.852 1.00 95.69 312 ASP A CA 1
ATOM 2423 C C . ASP A 1 312 ? -8.776 5.401 27.309 1.00 95.69 312 ASP A C 1
ATOM 2425 O O . ASP A 1 312 ? -9.377 5.461 28.386 1.00 95.69 312 ASP A O 1
ATOM 2429 N N . MET A 1 313 ? -8.773 4.310 26.533 1.00 96.62 313 MET A N 1
ATOM 2430 C CA . MET A 1 313 ? -9.553 3.101 26.819 1.00 96.62 313 MET A CA 1
ATOM 2431 C C . MET A 1 313 ? -9.205 2.498 28.187 1.00 96.62 313 MET A C 1
ATOM 2433 O O . MET A 1 313 ? -10.070 2.016 28.913 1.00 96.62 313 MET A O 1
ATOM 2437 N N . THR A 1 314 ? -7.938 2.578 28.597 1.00 95.81 314 THR A N 1
ATOM 2438 C CA . THR A 1 314 ? -7.465 2.058 29.894 1.00 95.81 314 THR A CA 1
ATOM 2439 C C . THR A 1 314 ? -7.489 3.095 31.017 1.00 95.81 314 THR A C 1
ATOM 2441 O O . THR A 1 314 ? -6.947 2.853 32.098 1.00 95.81 314 THR A O 1
ATOM 2444 N N . GLY A 1 315 ? -8.123 4.250 30.798 1.00 95.62 315 GLY A N 1
ATOM 2445 C CA . GLY A 1 315 ? -8.273 5.286 31.819 1.00 95.62 315 GLY A CA 1
ATOM 2446 C C . GLY A 1 315 ? -6.963 5.996 32.183 1.00 95.62 315 GLY A C 1
ATOM 2447 O O . GLY A 1 315 ? -6.889 6.673 33.211 1.00 95.62 315 GLY A O 1
ATOM 2448 N N . ARG A 1 316 ? -5.901 5.813 31.388 1.00 95.00 316 ARG A N 1
ATOM 2449 C CA . ARG A 1 316 ? -4.565 6.349 31.668 1.00 95.00 316 ARG A CA 1
ATOM 2450 C C . ARG A 1 316 ? -4.458 7.802 31.215 1.00 95.00 316 ARG A C 1
ATOM 2452 O O . ARG A 1 316 ? -5.067 8.222 30.237 1.00 95.00 316 ARG A O 1
ATOM 2459 N N . THR A 1 317 ? -3.640 8.570 31.927 1.00 95.44 317 THR A N 1
ATOM 2460 C CA . THR A 1 317 ? -3.290 9.933 31.519 1.00 95.44 317 THR A CA 1
ATOM 2461 C C . THR A 1 317 ? -2.163 9.882 30.491 1.00 95.44 317 THR A C 1
ATOM 2463 O O . THR A 1 317 ? -1.098 9.328 30.774 1.00 95.44 317 THR A O 1
ATOM 2466 N N . ALA A 1 318 ? -2.389 10.459 29.314 1.00 95.12 318 ALA A N 1
ATOM 2467 C CA . ALA A 1 318 ? -1.365 10.626 28.292 1.00 95.12 318 ALA A CA 1
ATOM 2468 C C . ALA A 1 318 ? -0.282 11.607 28.770 1.00 95.12 318 ALA A C 1
ATOM 2470 O O . ALA A 1 318 ? -0.551 12.537 29.530 1.00 95.12 318 ALA A O 1
ATOM 2471 N N . SER A 1 319 ? 0.962 11.423 28.325 1.00 95.19 319 SER A N 1
ATOM 2472 C CA . SER A 1 319 ? 2.048 12.355 28.669 1.00 95.19 319 SER A CA 1
ATOM 2473 C C . SER A 1 319 ? 1.944 13.696 27.936 1.00 95.19 319 SER A C 1
ATOM 2475 O O . SER A 1 319 ? 2.573 14.669 28.349 1.00 95.19 319 SER A O 1
ATOM 2477 N N . GLN A 1 320 ? 1.169 13.741 26.852 1.00 95.00 320 GLN A N 1
ATOM 2478 C CA . GLN A 1 320 ? 0.912 14.896 25.997 1.00 95.00 320 GLN A CA 1
ATOM 2479 C C . GLN A 1 320 ? -0.520 14.800 25.459 1.00 95.00 320 GLN A C 1
ATOM 2481 O O . GLN A 1 320 ? -1.096 13.714 25.448 1.00 95.00 320 GLN A O 1
ATOM 2486 N N . THR A 1 321 ? -1.073 15.918 24.994 1.00 92.38 321 THR A N 1
ATOM 2487 C CA . THR A 1 321 ? -2.372 15.961 24.313 1.00 92.38 321 THR A CA 1
ATOM 2488 C C . THR A 1 321 ? -2.264 16.747 23.012 1.00 92.38 321 THR A C 1
ATOM 2490 O O . THR A 1 321 ? -1.391 17.603 22.847 1.00 92.38 321 THR A O 1
ATOM 2493 N N . SER A 1 322 ? -3.157 16.452 22.077 1.00 91.12 322 SER A N 1
ATOM 2494 C CA . SER A 1 322 ? -3.321 17.169 20.815 1.00 91.12 322 SER A CA 1
ATOM 2495 C C . SER A 1 322 ? -4.808 17.331 20.497 1.00 91.12 322 SER A C 1
ATOM 2497 O O . SER A 1 322 ? -5.670 16.855 21.233 1.00 91.12 322 SER A O 1
ATOM 2499 N N . GLN A 1 323 ? -5.124 18.013 19.396 1.00 86.38 323 GLN A N 1
ATOM 2500 C CA . GLN A 1 323 ? -6.502 18.069 18.907 1.00 86.38 323 GLN A CA 1
ATOM 2501 C C . GLN A 1 323 ? -7.040 16.669 18.559 1.00 86.38 323 GLN A C 1
ATOM 2503 O O . GLN A 1 323 ? -8.194 16.378 18.858 1.00 86.38 323 GLN A O 1
ATOM 2508 N N . ASP A 1 324 ? -6.189 15.811 17.992 1.00 81.88 324 ASP A N 1
ATOM 2509 C CA . ASP A 1 324 ? -6.541 14.447 17.575 1.00 81.88 324 ASP A CA 1
ATOM 2510 C C . ASP A 1 324 ? -6.355 13.404 18.689 1.00 81.88 324 ASP A C 1
ATOM 2512 O O . ASP A 1 324 ? -6.677 12.238 18.504 1.00 81.88 324 ASP A O 1
ATOM 2516 N N . ASN A 1 325 ? -5.837 13.813 19.849 1.00 89.19 325 ASN A N 1
ATOM 2517 C CA . ASN A 1 325 ? -5.859 13.035 21.082 1.00 89.19 325 ASN A CA 1
ATOM 2518 C C . ASN A 1 325 ? -5.996 13.991 22.286 1.00 89.19 325 ASN A C 1
ATOM 2520 O O . ASN A 1 325 ? -4.992 14.391 22.892 1.00 89.19 325 ASN A O 1
ATOM 2524 N N . PRO A 1 326 ? -7.230 14.392 22.638 1.00 94.12 326 PRO A N 1
ATOM 2525 C CA . PRO A 1 326 ? -7.501 15.225 23.808 1.00 94.12 326 PRO A CA 1
ATOM 2526 C C . PRO A 1 326 ? -7.343 14.477 25.146 1.00 94.12 326 PRO A C 1
ATOM 2528 O O . PRO A 1 326 ? -7.481 15.104 26.197 1.00 94.12 326 PRO A O 1
ATOM 2531 N N . ASN A 1 327 ? -7.043 13.172 25.116 1.00 95.38 327 ASN A N 1
ATOM 2532 C CA . ASN A 1 327 ? -7.010 12.248 26.248 1.00 95.38 327 ASN A CA 1
ATOM 2533 C C . ASN A 1 327 ? -8.354 12.169 27.004 1.00 95.38 327 ASN A C 1
ATOM 2535 O O . ASN A 1 327 ? -8.432 12.431 28.208 1.00 95.38 327 ASN A O 1
ATOM 2539 N N . THR A 1 328 ? -9.429 11.817 26.286 1.00 96.06 328 THR A N 1
ATOM 2540 C CA . THR A 1 328 ? -10.787 11.635 26.833 1.00 96.06 328 THR A CA 1
ATOM 2541 C C . THR A 1 328 ? -10.926 10.228 27.414 1.00 96.06 328 THR A C 1
ATOM 2543 O O . THR A 1 328 ? -11.364 9.276 26.767 1.00 96.06 328 THR A O 1
ATOM 2546 N N . ARG A 1 329 ? -10.573 10.077 28.688 1.00 96.38 329 ARG A N 1
ATOM 2547 C CA . ARG A 1 329 ? -10.395 8.772 29.326 1.00 96.38 329 ARG A CA 1
ATOM 2548 C C . ARG A 1 329 ? -11.708 8.073 29.642 1.00 96.38 329 ARG A C 1
ATOM 2550 O O . ARG A 1 329 ? -12.755 8.678 29.921 1.00 96.38 329 ARG A O 1
ATOM 2557 N N . TRP A 1 330 ? -11.634 6.753 29.652 1.00 96.88 330 TRP A N 1
ATOM 2558 C CA . TRP A 1 330 ? -12.729 5.870 30.019 1.00 96.88 330 TRP A CA 1
ATOM 2559 C C . TRP A 1 330 ? -12.787 5.714 31.537 1.00 96.88 330 TRP A C 1
ATOM 2561 O O . TRP A 1 330 ? -11.763 5.553 32.200 1.00 96.88 330 TRP A O 1
ATOM 2571 N N . LYS A 1 331 ? -13.994 5.790 32.108 1.00 97.19 331 LYS A N 1
ATOM 2572 C CA . LYS A 1 331 ? -14.191 5.700 33.566 1.00 97.19 331 LYS A CA 1
ATOM 2573 C C . LYS A 1 331 ? -14.062 4.264 34.074 1.00 97.19 331 LYS A C 1
ATOM 2575 O O . LYS A 1 331 ? -13.612 4.038 35.195 1.00 97.19 331 LYS A O 1
ATOM 2580 N N . ASN A 1 332 ? -14.516 3.318 33.267 1.00 95.25 332 ASN A N 1
ATOM 2581 C CA . ASN A 1 332 ? -14.539 1.883 33.476 1.00 95.25 332 ASN A CA 1
ATOM 2582 C C . ASN A 1 332 ? -13.506 1.295 32.496 1.00 95.25 332 ASN A C 1
ATOM 2584 O O . ASN A 1 332 ? -13.881 0.895 31.393 1.00 95.25 332 ASN A O 1
ATOM 2588 N N . PRO A 1 333 ? -12.207 1.343 32.847 1.00 84.06 333 PRO A N 1
ATOM 2589 C CA . PRO A 1 333 ? -11.125 1.003 31.933 1.00 84.06 333 PRO A CA 1
ATOM 2590 C C . PRO A 1 333 ? -11.184 -0.442 31.417 1.00 84.06 333 PRO A C 1
ATOM 2592 O O . PRO A 1 333 ? -11.647 -1.352 32.106 1.00 84.06 333 PRO A O 1
ATOM 2595 N N . ASP A 1 334 ? -10.707 -0.579 30.181 1.00 67.12 334 ASP A N 1
ATOM 2596 C CA . ASP A 1 334 ? -11.013 -1.617 29.191 1.00 67.12 334 ASP A CA 1
ATOM 2597 C C . ASP A 1 334 ? -10.551 -3.065 29.468 1.00 67.12 334 ASP A C 1
ATOM 2599 O O . ASP A 1 334 ? -9.585 -3.292 30.205 1.00 67.12 334 ASP A O 1
ATOM 2603 N N . PRO A 1 335 ? -11.127 -4.040 28.727 1.00 80.56 335 PRO A N 1
ATOM 2604 C CA . PRO A 1 335 ? -10.579 -5.366 28.451 1.00 80.56 335 PRO A CA 1
ATOM 2605 C C . PRO A 1 335 ? -9.795 -5.404 27.112 1.00 80.56 335 PRO A C 1
ATOM 2607 O O . PRO A 1 335 ? -9.952 -6.337 26.315 1.00 80.56 335 PRO A O 1
ATOM 2610 N N . VAL A 1 336 ? -8.962 -4.390 26.843 1.00 92.94 336 VAL A N 1
ATOM 2611 C CA . VAL A 1 336 ? -7.942 -4.442 25.779 1.00 92.94 336 VAL A CA 1
ATOM 2612 C C . VAL A 1 336 ? -6.576 -4.793 26.342 1.00 92.94 336 VAL A C 1
ATOM 2614 O O . VAL A 1 336 ? -6.261 -4.486 27.493 1.00 92.94 336 VAL A O 1
ATOM 2617 N N . TYR A 1 337 ? -5.744 -5.414 25.511 1.00 93.12 337 TYR A N 1
ATOM 2618 C CA . TYR A 1 337 ? -4.416 -5.867 25.908 1.00 93.12 337 TYR A CA 1
ATOM 2619 C C . TYR A 1 337 ? -3.375 -5.545 24.832 1.00 93.12 337 TYR A C 1
ATOM 2621 O O . TYR A 1 337 ? -3.708 -5.510 23.644 1.00 93.12 337 TYR A O 1
ATOM 2629 N N . PRO A 1 338 ? -2.103 -5.336 25.209 1.00 93.12 338 PRO A N 1
ATOM 2630 C CA . PRO A 1 338 ? -1.026 -5.426 24.238 1.00 93.12 338 PRO A CA 1
ATOM 2631 C C . PRO A 1 338 ? -0.925 -6.871 23.736 1.00 93.12 338 PRO A C 1
ATOM 2633 O O . PRO A 1 338 ? -1.145 -7.821 24.494 1.00 93.12 338 PRO A O 1
ATOM 2636 N N . SER A 1 339 ? -0.551 -7.048 22.474 1.00 87.88 339 SER A N 1
ATOM 2637 C CA . SER A 1 339 ? -0.123 -8.336 21.948 1.00 87.88 339 SER A CA 1
ATOM 2638 C C . SER A 1 339 ? 1.018 -8.861 22.814 1.00 87.88 339 SER A C 1
ATOM 2640 O O . SER A 1 339 ? 1.885 -8.096 23.245 1.00 87.88 339 SER A O 1
ATOM 2642 N N . CYS A 1 340 ? 1.032 -10.165 23.093 1.00 71.06 340 CYS A N 1
ATOM 2643 C CA . CYS A 1 340 ? 2.169 -10.763 23.776 1.00 71.06 340 CYS A CA 1
ATOM 2644 C C . CYS A 1 340 ? 3.416 -10.535 22.918 1.00 71.06 340 CYS A C 1
ATOM 2646 O O . CYS A 1 340 ? 3.469 -11.007 21.783 1.00 71.06 340 CYS A O 1
ATOM 2648 N N . THR A 1 341 ? 4.428 -9.856 23.455 1.00 52.00 341 THR A N 1
ATOM 2649 C CA . THR A 1 341 ? 5.784 -10.039 22.952 1.00 52.00 341 THR A CA 1
ATOM 2650 C C . THR A 1 341 ? 6.141 -11.487 23.240 1.00 52.00 341 THR A C 1
ATOM 2652 O O . THR A 1 341 ? 6.395 -11.869 24.385 1.00 52.00 341 THR A O 1
ATOM 2655 N N . ILE A 1 342 ? 6.120 -12.332 22.211 1.00 40.16 342 ILE A N 1
ATOM 2656 C CA . ILE A 1 342 ? 6.933 -13.537 22.266 1.00 40.16 342 ILE A CA 1
ATOM 2657 C C . ILE A 1 342 ? 8.359 -12.996 22.213 1.00 40.16 342 ILE A C 1
ATOM 2659 O O . ILE A 1 342 ? 8.881 -12.701 21.146 1.00 40.16 342 ILE A O 1
ATOM 2663 N N . ASN A 1 343 ? 8.949 -12.749 23.383 1.00 31.02 343 ASN A N 1
ATOM 2664 C CA . ASN A 1 343 ? 10.393 -12.628 23.489 1.00 31.02 343 ASN A CA 1
ATOM 2665 C C . ASN A 1 343 ? 10.938 -14.008 23.102 1.00 31.02 343 ASN A C 1
ATOM 2667 O O . ASN A 1 343 ? 11.005 -14.895 23.955 1.00 31.02 343 ASN A O 1
ATOM 2671 N N . THR A 1 344 ? 11.193 -14.210 21.811 1.00 34.09 344 THR A N 1
ATOM 2672 C CA . THR A 1 344 ? 11.954 -15.349 21.295 1.00 34.09 344 THR A CA 1
ATOM 2673 C C . THR A 1 344 ? 13.424 -15.157 21.603 1.00 34.09 344 THR A C 1
ATOM 2675 O O . THR A 1 344 ? 13.936 -14.061 21.270 1.00 34.09 344 THR A O 1
#

Organism: NCBI:txid1571185

pLDDT: mean 92.97, std 8.92, range [31.02, 98.56]